Protein AF-A0A511AGU6-F1 (afdb_monomer_lite)

pLDDT: mean 83.46, std 11.73, range [43.16, 97.44]

Foldseek 3Di:
DLVVVLVVVLVVLVVCLVVVQVVVCVVPVVSALDDPPVDDPPAQDPPDPDDPLNVVLVVLVVVLVVCVVQQCDQVVVVDPDPDPDGDPPRNNDDDVVNVVSVLVSLVVSCVSNVCPPVRSVVVVVVVVVVCPVLVVLLVVLVVVLVVCVVVVVLVVVLVVLLVVLVVPFLLVVLLVLLQVLLVVCLVVVDPVSSCSNPVSNQVSSCVSSVHDPVLSVLSNVLSNVLSNCQRPVNPVNVVVCVSVVHDSVSVCVSCVVSSVVSSVVSSVSSSVVSVD

Sequence (276 aa):
MLRVILWVVLTAITILYVIRYAERVKADPSRSILERETDGVEGPTTPEPLTTRQKWTLVVTALVFLVMIFSVIPWSSVLPVEQDYPFAWELGWWFPELTALFIIGTILVGLVGGLGEKGISQAIAKGAGDFIGPAIVVMLARGVTVILNNTDTIDTLLNAMENAVVGASEGVFAGLVFVVNAGLAALVPSSSGHAALAMPLLAPLGDLAGVGHDLVITSWATGAGWMRMIIPTNAVLMGGIALAGVGYNKYGRFVLPLMGILAGVTIVILVVAALF

Radius of gyration: 23.3 Å; chains: 1; bounding box: 53×57×54 Å

Secondary structure (DSSP, 8-state):
-HHHHHHHHHHHHHHHHHHHHHHHHHH-GGG-SS----S-------PPPPPHHHHHHHHHHHHHHHHHHHHHS-HHHHS----SS--TT-----HHHHHHHHHHHHHHHHHHTT-HHHHHHHHHHHHHHHHHHHHHHHHHHHHHHHHHHHTTHHHHHHHHHHHHHTT--HHHHHHHHHHHHHHHHHH---HHHHHHHHHHHHHHHHHHTT--HHHHHHHHHHHHHHHHTT-TT-HHHHHHHHHTT--HHHHHHHHHHHHHHHHHHHHHHHHHHTT-

Structure (mmCIF, N/CA/C/O backbone):
data_AF-A0A511AGU6-F1
#
_entry.id   AF-A0A511AGU6-F1
#
loop_
_atom_site.group_PDB
_atom_site.id
_atom_site.type_symbol
_atom_site.label_atom_id
_atom_site.label_alt_id
_atom_site.label_comp_id
_atom_site.label_asym_id
_atom_site.label_entity_id
_atom_site.label_seq_id
_atom_site.pdbx_PDB_ins_code
_atom_site.Cartn_x
_atom_site.Cartn_y
_atom_site.Cartn_z
_atom_site.occupancy
_atom_site.B_iso_or_equiv
_atom_site.auth_seq_id
_atom_site.auth_comp_id
_atom_site.auth_asym_id
_atom_site.auth_atom_id
_atom_site.pdbx_PDB_model_num
ATOM 1 N N . MET A 1 1 ? -5.098 -2.461 -17.302 1.00 79.12 1 MET A N 1
ATOM 2 C CA . MET A 1 1 ? -6.010 -3.633 -17.221 1.00 79.12 1 MET A CA 1
ATOM 3 C C . MET A 1 1 ? -5.456 -4.754 -16.336 1.00 79.12 1 MET A C 1
ATOM 5 O O . MET A 1 1 ? -6.206 -5.261 -15.511 1.00 79.12 1 MET A O 1
ATOM 9 N N . LEU A 1 2 ? -4.156 -5.074 -16.410 1.00 88.38 2 LEU A N 1
ATOM 10 C CA . LEU A 1 2 ? -3.480 -6.077 -15.566 1.00 88.38 2 LEU A CA 1
ATOM 11 C C . LEU A 1 2 ? -3.827 -6.001 -14.065 1.00 88.38 2 LEU A C 1
ATOM 13 O O . LEU A 1 2 ? -4.190 -7.002 -13.456 1.00 88.38 2 LEU A O 1
ATOM 17 N N . ARG A 1 3 ? -3.783 -4.801 -13.471 1.00 91.25 3 ARG A N 1
ATOM 18 C CA . ARG A 1 3 ? -4.086 -4.595 -12.041 1.00 91.25 3 ARG A CA 1
ATOM 19 C C . ARG A 1 3 ? -5.522 -4.967 -11.659 1.00 91.25 3 ARG A C 1
ATOM 21 O O . ARG A 1 3 ? -5.743 -5.461 -10.561 1.00 91.25 3 ARG A O 1
ATOM 28 N N . VAL A 1 4 ? -6.483 -4.771 -12.566 1.00 91.88 4 VAL A N 1
ATOM 29 C CA . VAL A 1 4 ? -7.885 -5.170 -12.353 1.00 91.88 4 VAL A CA 1
ATOM 30 C C . VAL A 1 4 ? -8.005 -6.689 -12.385 1.00 91.88 4 VAL A C 1
ATOM 32 O O . VAL A 1 4 ? -8.658 -7.262 -11.520 1.00 91.88 4 VAL A O 1
ATOM 35 N N . ILE A 1 5 ? -7.324 -7.347 -13.329 1.00 92.31 5 ILE A N 1
ATOM 36 C CA . ILE A 1 5 ? -7.284 -8.813 -13.419 1.00 92.31 5 ILE A CA 1
ATOM 37 C C . ILE A 1 5 ? -6.680 -9.399 -12.140 1.00 92.31 5 ILE A C 1
ATOM 39 O O . ILE A 1 5 ? -7.300 -10.252 -11.512 1.00 92.31 5 ILE A O 1
ATOM 43 N N . LEU A 1 6 ? -5.518 -8.893 -11.710 1.00 93.56 6 LEU A N 1
ATOM 44 C CA . LEU A 1 6 ? -4.888 -9.280 -10.446 1.00 93.56 6 LEU A CA 1
ATOM 45 C C . LEU A 1 6 ? -5.844 -9.095 -9.267 1.00 93.56 6 LEU A C 1
ATOM 47 O O . LEU A 1 6 ? -6.039 -10.021 -8.486 1.00 93.56 6 LEU A O 1
ATOM 51 N N . TRP A 1 7 ? -6.482 -7.930 -9.155 1.00 94.12 7 TRP A N 1
ATOM 52 C CA . TRP A 1 7 ? -7.416 -7.660 -8.068 1.00 94.12 7 TRP A CA 1
ATOM 53 C C . TRP A 1 7 ? -8.585 -8.654 -8.049 1.00 94.12 7 TRP A C 1
ATOM 55 O O . TRP A 1 7 ? -8.848 -9.249 -7.004 1.00 94.12 7 TRP A O 1
ATOM 65 N N . VAL A 1 8 ? -9.237 -8.899 -9.191 1.00 96.62 8 VAL A N 1
ATOM 66 C CA . VAL A 1 8 ? -10.363 -9.843 -9.293 1.00 96.62 8 VAL A CA 1
ATOM 67 C C . VAL A 1 8 ? -9.921 -11.266 -8.957 1.00 96.62 8 VAL A C 1
ATOM 69 O O . VAL A 1 8 ? -10.558 -11.926 -8.138 1.00 96.62 8 VAL A O 1
ATOM 72 N N . VAL A 1 9 ? -8.818 -11.736 -9.544 1.00 96.38 9 VAL A N 1
ATOM 73 C CA . VAL A 1 9 ? -8.338 -13.115 -9.378 1.00 96.38 9 VAL A CA 1
ATOM 74 C C . VAL A 1 9 ? -7.885 -13.377 -7.943 1.00 96.38 9 VAL A C 1
ATOM 76 O O . VAL A 1 9 ? -8.327 -14.347 -7.328 1.00 96.38 9 VAL A O 1
ATOM 79 N N . LEU A 1 10 ? -7.045 -12.508 -7.375 1.00 95.88 10 LEU A N 1
ATOM 80 C CA . LEU A 1 10 ? -6.529 -12.684 -6.014 1.00 95.88 10 LEU A CA 1
ATOM 81 C C . LEU A 1 10 ? -7.651 -12.570 -4.971 1.00 95.88 10 LEU A C 1
ATOM 83 O O . LEU A 1 10 ? -7.680 -13.338 -4.004 1.00 95.88 10 LEU A O 1
ATOM 87 N N . THR A 1 11 ? -8.616 -11.672 -5.193 1.00 96.00 11 THR A N 1
ATOM 88 C CA . THR A 1 11 ? -9.802 -11.552 -4.333 1.00 96.00 11 THR A CA 1
ATOM 89 C C . THR A 1 11 ? -10.670 -12.804 -4.421 1.00 96.00 11 THR A C 1
ATOM 91 O O . THR A 1 11 ? -11.035 -13.360 -3.387 1.00 96.00 11 THR A O 1
ATOM 94 N N . ALA A 1 12 ? -10.949 -13.308 -5.627 1.00 97.31 12 ALA A N 1
ATOM 95 C CA . ALA A 1 12 ? -11.733 -14.527 -5.815 1.00 97.31 12 ALA A CA 1
ATOM 96 C C . ALA A 1 12 ? -11.077 -15.742 -5.143 1.00 97.31 12 ALA A C 1
ATOM 98 O O . ALA A 1 12 ? -11.751 -16.480 -4.427 1.00 97.31 12 ALA A O 1
ATOM 99 N N . ILE A 1 13 ? -9.760 -15.922 -5.298 1.00 97.44 13 ILE A N 1
ATOM 100 C CA . ILE A 1 13 ? -9.006 -16.995 -4.627 1.00 97.44 13 ILE A CA 1
ATOM 101 C C . ILE A 1 13 ? -9.139 -16.880 -3.109 1.00 97.44 13 ILE A C 1
ATOM 103 O O . ILE A 1 13 ? -9.401 -17.877 -2.439 1.00 97.44 13 ILE A O 1
ATOM 107 N N . THR A 1 14 ? -8.994 -15.670 -2.569 1.00 96.06 14 THR A N 1
ATOM 108 C CA . THR A 1 14 ? -9.114 -15.424 -1.128 1.00 96.06 14 THR A CA 1
ATOM 109 C C . THR A 1 14 ? -10.520 -15.756 -0.625 1.00 96.06 14 THR A C 1
ATOM 111 O O . THR A 1 14 ? -10.660 -16.468 0.369 1.00 96.06 14 THR A O 1
ATOM 114 N N . ILE A 1 15 ? -11.566 -15.324 -1.338 1.00 96.50 15 ILE A N 1
ATOM 115 C CA . ILE A 1 15 ? -12.965 -15.642 -1.014 1.00 96.50 15 ILE A CA 1
ATOM 116 C C . ILE A 1 15 ? -13.188 -17.156 -1.023 1.00 96.50 15 ILE A C 1
ATOM 118 O O . ILE A 1 15 ? -13.699 -17.711 -0.052 1.00 96.50 15 ILE A O 1
ATOM 122 N N . LEU A 1 16 ? -12.770 -17.840 -2.089 1.00 97.00 16 LEU A N 1
ATOM 123 C CA . LEU A 1 16 ? -12.929 -19.288 -2.223 1.00 97.00 16 LEU A CA 1
ATOM 124 C C . LEU A 1 16 ? -12.171 -20.046 -1.131 1.00 97.00 16 LEU A C 1
ATOM 126 O O . LEU A 1 16 ? -12.696 -21.017 -0.590 1.00 97.00 16 LEU A O 1
ATOM 130 N N . TYR A 1 17 ? -10.965 -19.602 -0.775 1.00 96.44 17 TYR A N 1
ATOM 131 C CA . TYR A 1 17 ? -10.179 -20.186 0.309 1.00 96.44 17 TYR A CA 1
ATOM 132 C C . TYR A 1 17 ? -10.908 -20.082 1.654 1.00 96.44 17 TYR A C 1
ATOM 134 O O . TYR A 1 17 ? -11.035 -21.081 2.368 1.00 96.44 17 TYR A O 1
ATOM 142 N N . VAL A 1 18 ? -11.445 -18.899 1.969 1.00 94.56 18 VAL A N 1
ATOM 143 C CA . VAL A 1 18 ? -12.191 -18.643 3.209 1.00 94.56 18 VAL A CA 1
ATOM 144 C C . VAL A 1 18 ? -13.497 -19.439 3.247 1.00 94.56 18 VAL A C 1
ATOM 146 O O . VAL A 1 18 ? -13.750 -20.123 4.237 1.00 94.56 18 VAL A O 1
ATOM 149 N N . ILE A 1 19 ? -14.296 -19.417 2.173 1.00 95.19 19 ILE A N 1
ATOM 150 C CA . ILE A 1 19 ? -15.555 -20.178 2.083 1.00 95.19 19 ILE A CA 1
ATOM 151 C C . ILE A 1 19 ? -15.279 -21.672 2.235 1.00 95.19 19 ILE A C 1
ATOM 153 O O . ILE A 1 19 ? -15.908 -22.338 3.052 1.00 95.19 19 ILE A O 1
ATOM 157 N N . ARG A 1 20 ? -14.284 -22.200 1.518 1.00 94.19 20 ARG A N 1
ATOM 158 C CA . ARG A 1 20 ? -13.923 -23.619 1.582 1.00 94.19 20 ARG A CA 1
ATOM 159 C C . ARG A 1 20 ? -13.461 -24.034 2.975 1.00 94.19 20 ARG A C 1
ATOM 161 O O . ARG A 1 20 ? -13.746 -25.152 3.401 1.00 94.19 20 ARG A O 1
ATOM 168 N N . TYR A 1 21 ? -12.736 -23.171 3.682 1.00 92.19 21 TYR A N 1
ATOM 169 C CA . TYR A 1 21 ? -12.382 -23.416 5.077 1.00 92.19 21 TYR A CA 1
ATOM 170 C C . TYR A 1 21 ? -13.626 -23.410 5.975 1.00 92.19 21 TYR A C 1
ATOM 172 O O . TYR A 1 21 ? -13.830 -24.359 6.729 1.00 92.19 21 TYR A O 1
ATOM 180 N N . ALA A 1 22 ? -14.497 -22.408 5.841 1.00 89.62 22 ALA A N 1
ATOM 181 C CA . ALA A 1 22 ? -15.729 -22.298 6.618 1.00 89.62 22 ALA A CA 1
ATOM 182 C C . ALA A 1 22 ? -16.669 -23.499 6.408 1.00 89.62 22 ALA A C 1
ATOM 184 O O . ALA A 1 22 ? -17.176 -24.058 7.376 1.00 89.62 22 ALA A O 1
ATOM 185 N N . GLU A 1 23 ? -16.857 -23.953 5.168 1.00 92.25 23 GLU A N 1
ATOM 186 C CA . GLU A 1 23 ? -17.651 -25.143 4.841 1.00 92.25 23 GLU A CA 1
ATOM 187 C C . GLU A 1 23 ? -17.055 -26.416 5.444 1.00 92.25 23 GLU A C 1
ATOM 189 O O . GLU A 1 23 ? -17.786 -27.240 5.993 1.00 92.25 23 GLU A O 1
ATOM 194 N N . ARG A 1 24 ? -15.725 -26.569 5.393 1.00 89.44 24 ARG A N 1
ATOM 195 C CA . ARG A 1 24 ? -15.031 -27.711 6.004 1.00 89.44 24 ARG A CA 1
ATOM 196 C C . ARG A 1 24 ? -15.206 -27.742 7.516 1.00 89.44 24 ARG A C 1
ATOM 198 O O . ARG A 1 24 ? -15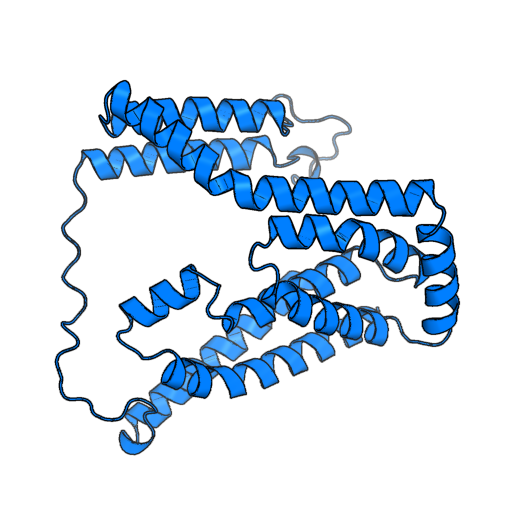.453 -28.815 8.049 1.00 89.44 24 ARG A O 1
ATOM 205 N N . VAL A 1 25 ? -15.102 -26.595 8.183 1.00 89.06 25 VAL A N 1
ATOM 206 C CA . VAL A 1 25 ? -15.303 -26.486 9.637 1.00 89.06 25 VAL A CA 1
ATOM 207 C C . VAL A 1 25 ? -16.775 -26.679 10.010 1.00 89.06 25 VAL A C 1
ATOM 209 O O . VAL A 1 25 ? -17.074 -27.311 11.018 1.00 89.06 25 VAL A O 1
ATOM 212 N N . LYS A 1 26 ? -17.710 -26.192 9.184 1.00 86.69 26 LYS A N 1
ATOM 213 C CA . LYS A 1 26 ? -19.152 -26.408 9.375 1.00 86.69 26 LYS A CA 1
ATOM 214 C C . LYS A 1 26 ? -19.530 -27.886 9.259 1.00 86.69 26 LYS A C 1
ATOM 216 O O . LYS A 1 26 ? -20.375 -28.351 10.016 1.00 86.69 26 LYS A O 1
ATOM 221 N N . ALA A 1 27 ? -18.932 -28.602 8.308 1.00 90.44 27 ALA A N 1
ATOM 222 C CA . ALA A 1 27 ? -19.158 -30.032 8.115 1.00 90.44 27 ALA A CA 1
ATOM 223 C C . ALA A 1 27 ? -18.452 -30.888 9.180 1.00 90.44 27 ALA A C 1
ATOM 225 O O . ALA A 1 27 ? -18.996 -31.900 9.611 1.00 90.44 27 ALA A O 1
ATOM 226 N N . ASP A 1 28 ? -17.254 -30.483 9.602 1.00 88.25 28 ASP A N 1
ATOM 227 C CA . ASP A 1 28 ? -16.430 -31.193 10.576 1.00 88.25 28 ASP A CA 1
ATOM 228 C C . ASP A 1 28 ? -15.704 -30.187 11.493 1.00 88.25 28 ASP A C 1
ATOM 230 O O . ASP A 1 28 ? -14.635 -29.670 11.137 1.00 88.25 28 ASP A O 1
ATOM 234 N N . PRO A 1 29 ? -16.256 -29.913 12.692 1.00 82.69 29 PRO A N 1
ATOM 235 C CA . PRO A 1 29 ? -15.688 -28.948 13.632 1.00 82.69 29 PRO A CA 1
ATOM 236 C C . PRO A 1 29 ? -14.255 -29.263 14.081 1.00 82.69 29 PRO A C 1
ATOM 238 O O . PRO A 1 29 ? -13.545 -28.352 14.505 1.00 82.69 29 PRO A O 1
ATOM 241 N N . SER A 1 30 ? -13.801 -30.519 13.969 1.00 82.19 30 SER A N 1
ATOM 242 C CA . SER A 1 30 ? -12.428 -30.911 14.324 1.00 82.19 30 SER A CA 1
ATOM 243 C C . SER A 1 30 ? -11.369 -30.328 13.380 1.00 82.19 30 SER A C 1
ATOM 245 O O . SER A 1 30 ? -10.193 -30.262 13.728 1.00 82.19 30 SER A O 1
ATOM 247 N N . ARG A 1 31 ? -11.780 -29.852 12.196 1.00 81.56 31 ARG A N 1
ATOM 248 C CA . ARG A 1 31 ? -10.901 -29.215 11.201 1.00 81.56 31 ARG A CA 1
ATOM 249 C C . ARG A 1 31 ? -10.623 -27.742 11.479 1.00 81.56 31 ARG A C 1
ATOM 251 O O . ARG A 1 31 ? -9.908 -27.103 10.706 1.00 81.56 31 ARG A O 1
ATOM 258 N N . SER A 1 32 ? -11.208 -27.194 12.540 1.00 82.56 32 SER A N 1
ATOM 259 C CA . SER A 1 32 ? -10.933 -25.834 12.978 1.00 82.56 32 SER A CA 1
ATOM 260 C C . SER A 1 32 ? -9.495 -25.715 13.484 1.00 82.56 32 SER A C 1
ATOM 262 O O . SER A 1 32 ? -9.054 -26.475 14.338 1.00 82.56 32 SER A O 1
ATOM 264 N N . ILE A 1 33 ? -8.773 -24.710 12.989 1.00 81.31 33 ILE A N 1
ATOM 265 C CA . ILE A 1 33 ? -7.460 -24.297 13.515 1.00 81.31 33 ILE A CA 1
ATOM 266 C C . ILE A 1 33 ? -7.604 -23.683 14.916 1.00 81.31 33 ILE A C 1
ATOM 268 O O . ILE A 1 33 ? -6.654 -23.665 15.701 1.00 81.31 33 ILE A O 1
ATOM 272 N N . LEU A 1 34 ? -8.793 -23.173 15.237 1.00 77.19 34 LEU A N 1
ATOM 273 C CA . LEU A 1 34 ? -9.138 -22.807 16.599 1.00 77.19 34 LEU A CA 1
ATOM 274 C C . LEU A 1 34 ? -9.473 -24.103 17.338 1.00 77.19 34 LEU A C 1
ATOM 276 O O . LEU A 1 34 ? -10.531 -24.689 17.101 1.00 77.19 34 LEU A O 1
ATOM 280 N N . GLU A 1 35 ? -8.570 -24.542 18.218 1.00 64.25 35 GLU A N 1
ATOM 281 C CA . GLU A 1 35 ? -8.946 -25.438 19.312 1.00 64.25 35 GLU A CA 1
ATOM 282 C C . GLU A 1 35 ? -10.133 -24.814 20.044 1.00 64.25 35 GLU A C 1
ATOM 284 O O . GLU A 1 35 ? -10.245 -23.587 20.114 1.00 64.25 35 GLU A O 1
ATOM 289 N N . ARG A 1 36 ? -11.045 -25.655 20.533 1.00 56.44 36 ARG A N 1
ATOM 290 C CA . ARG A 1 36 ? -12.256 -25.235 21.237 1.00 56.44 36 ARG A CA 1
ATOM 291 C C . ARG A 1 36 ? -11.873 -24.634 22.596 1.00 56.44 36 ARG A C 1
ATOM 293 O O . ARG A 1 36 ? -12.122 -25.240 23.627 1.00 56.44 36 ARG A O 1
ATOM 300 N N . GLU A 1 37 ? -11.241 -23.466 22.597 1.00 50.22 37 GLU A N 1
ATOM 301 C CA . GLU A 1 37 ? -11.140 -22.608 23.768 1.00 50.22 37 GLU A CA 1
ATOM 302 C C . GLU A 1 37 ? -12.559 -22.117 24.045 1.00 50.22 37 GLU A C 1
ATOM 304 O O . GLU A 1 37 ? -13.114 -21.270 23.350 1.00 50.22 37 GLU A O 1
ATOM 309 N N . THR A 1 38 ? -13.179 -22.742 25.040 1.00 44.25 38 THR A N 1
ATOM 310 C CA . THR A 1 38 ? -14.446 -22.334 25.651 1.00 44.25 38 THR A CA 1
ATOM 311 C C . THR A 1 38 ? -14.316 -21.057 26.483 1.00 44.25 38 THR A C 1
ATOM 313 O O . THR A 1 38 ? -15.291 -20.639 27.102 1.00 44.25 38 THR A O 1
ATOM 316 N N . ASP A 1 39 ? -13.152 -20.413 26.477 1.00 43.16 39 ASP A N 1
ATOM 317 C CA . ASP A 1 39 ? -12.880 -19.248 27.301 1.00 43.16 39 ASP A CA 1
ATOM 318 C C . ASP A 1 39 ? -13.126 -17.966 26.505 1.00 43.16 39 ASP A C 1
ATOM 320 O O . ASP A 1 39 ? -12.262 -17.440 25.811 1.00 43.16 39 ASP A O 1
ATOM 324 N N . GLY A 1 40 ? -14.361 -17.478 26.618 1.00 47.94 40 GLY A N 1
ATOM 325 C CA . GLY A 1 40 ? -14.607 -16.052 26.823 1.00 47.94 40 GLY A CA 1
ATOM 326 C C . GLY A 1 40 ? -14.073 -15.082 25.773 1.00 47.94 40 GLY A C 1
ATOM 327 O O . GLY A 1 40 ? -13.631 -13.998 26.145 1.00 47.94 40 GLY A O 1
ATOM 328 N N . VAL A 1 41 ? -14.170 -15.388 24.475 1.00 50.22 41 VAL A N 1
ATOM 329 C CA . VAL A 1 41 ? -14.268 -14.291 23.504 1.00 50.22 41 VAL A CA 1
ATOM 330 C C . VAL A 1 41 ? -15.647 -13.682 23.726 1.00 50.22 41 VAL A C 1
ATOM 332 O O . VAL A 1 41 ? -16.641 -14.166 23.182 1.00 50.22 41 VAL A O 1
ATOM 335 N N . GLU A 1 42 ? -15.721 -12.683 24.611 1.00 50.31 42 GLU A N 1
ATOM 336 C CA . GLU A 1 42 ? -16.853 -11.765 24.657 1.00 50.31 42 GLU A CA 1
ATOM 337 C C . GLU A 1 42 ? -17.145 -11.388 23.204 1.00 50.31 42 GLU A C 1
ATOM 339 O O . GLU A 1 42 ? -16.284 -10.848 22.505 1.00 50.31 42 GLU A O 1
ATOM 344 N N . GLY A 1 43 ? -18.321 -11.789 22.707 1.00 51.72 43 GLY A N 1
ATOM 345 C CA . GLY A 1 43 ? -18.749 -11.418 21.363 1.00 51.72 43 GLY A CA 1
ATOM 346 C C . GLY A 1 43 ? -18.593 -9.906 21.199 1.00 51.72 43 GLY A C 1
ATOM 347 O O . GLY A 1 43 ? -18.685 -9.203 22.207 1.00 51.72 43 GLY A O 1
ATOM 348 N N . PRO A 1 44 ? -18.334 -9.406 19.974 1.00 54.44 44 PRO A N 1
ATOM 349 C CA . PRO A 1 44 ? -18.045 -7.996 19.746 1.00 54.44 44 PRO A CA 1
ATOM 350 C C . PRO A 1 44 ? -19.062 -7.168 20.520 1.00 54.44 44 PRO A C 1
ATOM 352 O O . PRO A 1 44 ? -20.264 -7.260 20.252 1.00 54.44 44 PRO A O 1
ATOM 355 N N . THR A 1 45 ? -18.578 -6.456 21.542 1.00 57.84 45 THR A N 1
ATOM 356 C CA . THR A 1 45 ? -19.407 -5.577 22.357 1.00 57.84 45 THR A CA 1
ATOM 357 C C . THR A 1 45 ? -20.195 -4.728 21.379 1.00 57.84 45 THR A C 1
ATOM 359 O O . THR A 1 45 ? -19.614 -4.161 20.450 1.00 57.84 45 THR A O 1
ATOM 362 N N . THR A 1 46 ? -21.527 -4.744 21.489 1.00 60.12 46 THR A N 1
ATOM 363 C CA . THR A 1 46 ? -22.384 -3.993 20.569 1.00 60.12 46 THR A CA 1
ATOM 364 C C . THR A 1 46 ? -21.848 -2.567 20.523 1.00 60.12 46 THR A C 1
ATOM 366 O O . THR A 1 46 ? -21.850 -1.927 21.579 1.00 60.12 46 THR A O 1
ATOM 369 N N . PRO A 1 47 ? -21.329 -2.093 19.370 1.00 64.81 47 PRO A N 1
ATOM 370 C CA . PRO A 1 47 ? -20.677 -0.799 19.316 1.00 64.81 47 PRO A CA 1
ATOM 371 C C . PRO A 1 47 ? -21.656 0.244 19.830 1.00 64.81 47 PRO A C 1
ATOM 373 O O . PRO A 1 47 ? -22.798 0.292 19.361 1.00 64.81 47 PRO A O 1
ATOM 376 N N . GLU A 1 48 ? -21.239 1.039 20.814 1.00 77.25 48 GLU A N 1
ATOM 377 C CA . GLU A 1 48 ? -22.076 2.133 21.289 1.00 77.25 48 GLU A CA 1
ATOM 378 C C . GLU A 1 48 ? -22.493 2.995 20.087 1.00 77.25 48 GLU A C 1
ATOM 380 O O . GLU A 1 48 ? -21.671 3.278 19.203 1.00 77.25 48 GLU A O 1
ATOM 385 N N . PRO A 1 49 ? -23.775 3.386 19.994 1.00 82.44 49 PRO A N 1
ATOM 386 C CA . PRO A 1 49 ? -24.248 4.154 18.859 1.00 82.44 49 PRO A CA 1
ATOM 387 C C . PRO A 1 49 ? -23.473 5.470 18.765 1.00 82.44 49 PRO A C 1
ATOM 389 O O . PRO A 1 49 ? -23.323 6.196 19.746 1.00 82.44 49 PRO A O 1
ATOM 392 N N . LEU A 1 50 ? -23.010 5.792 17.553 1.00 86.06 50 LEU A N 1
ATOM 393 C CA . LEU A 1 50 ? -22.254 7.016 17.302 1.00 86.06 50 LEU A CA 1
ATOM 394 C C . LEU A 1 50 ? -23.036 8.242 17.778 1.00 86.06 50 LEU A C 1
ATOM 396 O O . LEU A 1 50 ? -24.183 8.471 17.373 1.00 86.06 50 LEU A O 1
ATOM 400 N N . THR A 1 51 ? -22.377 9.073 18.576 1.00 92.75 51 THR A N 1
ATOM 401 C CA . THR A 1 51 ? -22.916 10.367 18.992 1.00 92.75 51 THR A CA 1
ATOM 402 C C . THR A 1 51 ? -23.125 11.272 17.777 1.00 92.75 51 THR A C 1
ATOM 404 O O . THR A 1 51 ? -22.422 11.176 16.768 1.00 92.75 51 THR A O 1
ATOM 407 N N . THR A 1 52 ? -24.063 12.217 17.871 1.00 91.31 52 THR A N 1
ATOM 408 C CA . THR A 1 52 ? -24.297 13.216 16.813 1.00 91.31 52 THR A CA 1
ATOM 409 C C . THR A 1 52 ? -23.018 13.978 16.455 1.00 91.31 52 THR A C 1
ATOM 411 O O . THR A 1 52 ? -22.773 14.251 15.283 1.00 91.31 52 THR A O 1
ATOM 414 N N . ARG A 1 53 ? -22.159 14.251 17.447 1.00 92.00 53 ARG A N 1
ATOM 415 C CA . ARG A 1 53 ? -20.857 14.897 17.239 1.00 92.00 53 ARG A CA 1
ATOM 416 C C . ARG A 1 53 ? -19.917 14.032 16.400 1.00 92.00 53 ARG A C 1
ATOM 418 O O . ARG A 1 53 ? -19.379 14.521 15.417 1.00 92.00 53 ARG A O 1
ATOM 425 N N . GLN A 1 54 ? -19.775 12.748 16.737 1.00 91.19 54 GLN A N 1
ATOM 426 C CA . GLN A 1 54 ? -18.953 11.808 15.965 1.00 91.19 54 GLN A CA 1
ATOM 427 C C . GLN A 1 54 ? -19.459 11.662 14.527 1.00 91.19 54 GLN A C 1
ATOM 429 O O . GLN A 1 54 ? -18.650 11.643 13.605 1.00 91.19 54 GLN A O 1
ATOM 434 N N . LYS A 1 55 ? -20.782 11.630 14.309 1.00 93.88 55 LYS A N 1
ATOM 435 C CA . LYS A 1 55 ? -21.358 11.605 12.953 1.00 93.88 55 LYS A CA 1
ATOM 436 C C . LYS A 1 55 ? -20.950 12.836 12.145 1.00 93.88 55 LYS A C 1
ATOM 438 O O . LYS A 1 55 ? -20.482 12.686 11.022 1.00 93.88 55 LYS A O 1
ATOM 443 N N . TRP A 1 56 ? -21.062 14.036 12.715 1.00 95.62 56 TRP A N 1
ATOM 444 C CA . TRP A 1 56 ? -20.631 15.263 12.038 1.00 95.62 56 TRP A CA 1
ATOM 445 C C . TRP A 1 56 ? -19.125 15.313 11.801 1.00 95.62 56 TRP A C 1
ATOM 447 O O . TRP A 1 56 ? -18.697 15.701 10.718 1.00 95.62 56 TRP A O 1
ATOM 457 N N . THR A 1 57 ? -18.318 14.864 12.762 1.00 94.56 57 THR A N 1
ATOM 458 C CA . THR A 1 57 ? -16.873 14.715 12.576 1.00 94.56 57 THR A CA 1
ATOM 459 C C . THR A 1 57 ? -16.558 13.796 11.395 1.00 94.56 57 THR A C 1
ATOM 461 O O . THR A 1 57 ? -15.747 14.160 10.551 1.00 94.56 57 THR A O 1
ATOM 464 N N . LEU A 1 58 ? -17.235 12.649 11.279 1.00 93.94 58 LEU A N 1
ATOM 465 C CA . LEU A 1 58 ? -17.067 11.735 10.147 1.00 93.94 58 LEU A CA 1
ATOM 466 C C . LEU A 1 58 ? -17.490 12.369 8.817 1.00 93.94 58 LEU A C 1
ATOM 468 O O . LEU A 1 58 ? -16.787 12.192 7.828 1.00 93.94 58 LEU A O 1
ATOM 472 N N . VAL A 1 59 ? -18.591 13.125 8.789 1.00 96.19 59 VAL A N 1
ATOM 473 C CA . VAL A 1 59 ? -19.051 13.837 7.584 1.00 96.19 59 VAL A CA 1
ATOM 474 C C . VAL A 1 59 ? -18.019 14.867 7.127 1.00 96.19 59 VAL A C 1
ATOM 476 O O . VAL A 1 59 ? -17.679 14.899 5.947 1.00 96.19 59 VAL A O 1
ATOM 479 N N . VAL A 1 60 ? -17.483 15.677 8.044 1.00 95.88 60 VAL A N 1
ATOM 480 C CA . VAL A 1 60 ? -16.456 16.678 7.712 1.00 95.88 60 VAL A CA 1
ATOM 481 C C . VAL A 1 60 ? -15.179 16.001 7.227 1.00 95.88 60 VAL A C 1
ATOM 483 O O . VAL A 1 60 ? -14.638 16.399 6.199 1.00 95.88 60 VAL A O 1
ATOM 486 N N . THR A 1 61 ? -14.725 14.945 7.905 1.00 94.75 61 THR A N 1
ATOM 487 C CA . THR A 1 61 ?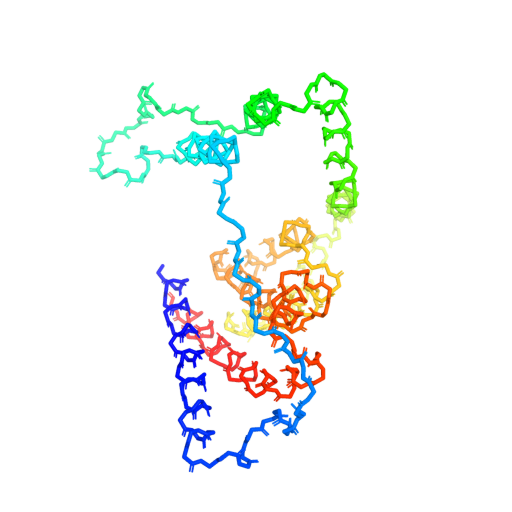 -13.566 14.162 7.459 1.00 94.75 61 THR A CA 1
ATOM 488 C C . THR A 1 61 ? -13.798 13.590 6.060 1.00 94.75 61 THR A C 1
ATOM 490 O O . THR A 1 61 ? -12.952 13.757 5.187 1.00 94.75 61 THR A O 1
ATOM 493 N N . ALA A 1 62 ? -14.955 12.972 5.808 1.00 95.31 62 ALA A N 1
ATOM 494 C CA . ALA A 1 62 ? -15.300 12.438 4.494 1.00 95.31 62 ALA A CA 1
ATOM 495 C C . ALA A 1 62 ? -15.302 13.533 3.417 1.00 95.31 62 ALA A C 1
ATOM 497 O O . ALA A 1 62 ? -14.757 13.318 2.339 1.00 95.31 62 ALA A O 1
ATOM 498 N N . LEU A 1 63 ? -15.838 14.720 3.716 1.00 96.81 63 LEU A N 1
ATOM 499 C CA . LEU A 1 63 ? -15.830 15.856 2.796 1.00 96.81 63 LEU A CA 1
ATOM 500 C C . LEU A 1 63 ? -14.404 16.311 2.455 1.00 96.81 63 LEU A C 1
ATOM 502 O O . LEU A 1 63 ? -14.112 16.528 1.284 1.00 96.81 63 LEU A O 1
ATOM 506 N N . VAL A 1 64 ? -13.506 16.402 3.443 1.00 96.12 64 VAL A N 1
ATOM 507 C CA . VAL A 1 64 ? -12.087 16.742 3.214 1.00 96.12 64 VAL A CA 1
ATOM 508 C C . VAL A 1 64 ? -11.441 15.743 2.248 1.00 96.12 64 VAL A C 1
ATOM 510 O O . VAL A 1 64 ? -10.776 16.150 1.297 1.00 96.12 64 VAL A O 1
ATOM 513 N N . PHE A 1 65 ? -11.684 14.443 2.437 1.00 92.50 65 PHE A N 1
ATOM 514 C CA . PHE A 1 65 ? -11.175 13.408 1.532 1.00 92.50 65 PHE A CA 1
ATOM 515 C C . PHE A 1 65 ? -11.817 13.455 0.140 1.00 92.50 65 PHE A C 1
ATOM 517 O O . PHE A 1 65 ? -11.120 13.246 -0.849 1.00 92.50 65 PHE A O 1
ATOM 524 N N . LEU A 1 66 ? -13.114 13.753 0.030 1.00 94.69 66 LEU A N 1
ATOM 525 C CA . LEU A 1 66 ? -13.786 13.909 -1.264 1.00 94.69 66 LEU A CA 1
ATOM 526 C C . LEU A 1 66 ? -13.233 15.101 -2.046 1.00 94.69 66 LEU A C 1
ATOM 528 O O . LEU A 1 66 ? -12.977 14.966 -3.240 1.00 94.69 66 LEU A O 1
ATOM 532 N N . VAL A 1 67 ? -12.993 16.231 -1.373 1.00 94.94 67 VAL A N 1
ATOM 533 C CA . VAL A 1 67 ? -12.333 17.396 -1.976 1.00 94.94 67 VAL A CA 1
ATOM 534 C C . VAL A 1 67 ? -10.929 17.018 -2.432 1.00 94.94 67 VAL A C 1
ATOM 536 O O . VAL A 1 67 ? -10.600 17.257 -3.583 1.00 94.94 67 VAL A O 1
ATOM 539 N N . MET A 1 68 ? -10.132 16.351 -1.590 1.00 93.38 68 MET A N 1
ATOM 540 C CA . MET A 1 68 ? -8.798 15.875 -1.978 1.00 93.38 68 MET A CA 1
ATOM 541 C C . MET A 1 68 ? -8.844 15.013 -3.248 1.00 93.38 68 MET A C 1
ATOM 543 O O . MET A 1 68 ? -8.087 15.261 -4.180 1.00 93.38 68 MET A O 1
ATOM 547 N N . ILE A 1 69 ? -9.722 14.005 -3.290 1.00 89.88 69 ILE A N 1
ATOM 548 C CA . ILE A 1 69 ? -9.846 13.098 -4.440 1.00 89.88 69 ILE A CA 1
ATOM 549 C C . ILE A 1 69 ? -10.245 13.885 -5.689 1.00 89.88 69 ILE A C 1
ATOM 551 O O . ILE A 1 69 ? -9.621 13.726 -6.734 1.00 89.88 69 ILE A O 1
ATOM 555 N N . PHE A 1 70 ? -11.249 14.756 -5.579 1.00 92.25 70 PHE A N 1
ATOM 556 C CA . PHE A 1 70 ? -11.708 15.569 -6.698 1.00 92.25 70 PHE A CA 1
ATOM 557 C C . PHE A 1 70 ? -10.617 16.507 -7.223 1.00 92.25 70 PHE A C 1
ATOM 559 O O . PHE A 1 70 ? -10.451 16.617 -8.434 1.00 92.25 70 PHE A O 1
ATOM 566 N N . SER A 1 71 ? -9.854 17.149 -6.337 1.00 90.31 71 SER A N 1
ATOM 567 C CA . SER A 1 71 ? -8.845 18.137 -6.724 1.00 90.31 71 SER A CA 1
ATOM 568 C C . SER A 1 71 ? -7.623 17.544 -7.432 1.00 90.31 71 SER A C 1
ATOM 570 O O . SER A 1 71 ? -6.948 18.272 -8.156 1.00 90.31 71 SER A O 1
ATOM 572 N N . VAL A 1 72 ? -7.320 16.259 -7.207 1.00 87.75 72 VAL A N 1
ATOM 573 C CA . VAL A 1 72 ? -6.126 15.578 -7.751 1.00 87.75 72 VAL A CA 1
ATOM 574 C C . VAL A 1 72 ? -6.402 14.888 -9.084 1.00 87.75 72 VAL A C 1
ATOM 576 O O . VAL A 1 72 ? -5.477 14.689 -9.869 1.00 87.75 72 VAL A O 1
ATOM 579 N N . ILE A 1 73 ? -7.647 14.483 -9.346 1.00 87.56 73 ILE A N 1
ATOM 580 C CA . ILE A 1 73 ? -7.983 13.765 -10.578 1.00 87.56 73 ILE A CA 1
ATOM 581 C C . ILE A 1 73 ? -7.809 14.708 -11.782 1.00 87.56 73 ILE A C 1
ATOM 583 O O . ILE A 1 73 ? -8.450 15.759 -11.818 1.00 87.56 73 ILE A O 1
ATOM 587 N N . PRO A 1 74 ? -6.997 14.329 -12.788 1.00 84.56 74 PRO A N 1
ATOM 588 C CA . PRO A 1 74 ? -6.865 15.094 -14.022 1.00 84.56 74 PRO A CA 1
ATOM 589 C C . PRO A 1 74 ? -8.080 14.836 -14.918 1.00 84.56 74 PRO A C 1
ATOM 591 O O . PRO A 1 74 ? -8.060 13.976 -15.803 1.00 84.56 74 PRO A O 1
ATOM 594 N N . TRP A 1 75 ? -9.189 15.514 -14.631 1.00 86.38 75 TRP A N 1
ATOM 595 C CA . TRP A 1 75 ? -10.497 15.220 -15.217 1.00 86.38 75 TRP A CA 1
ATOM 596 C C . TRP A 1 75 ? -10.537 15.344 -16.739 1.00 86.38 75 TRP A C 1
ATOM 598 O O . TRP A 1 75 ? -11.226 14.550 -17.381 1.00 86.38 75 TRP A O 1
ATOM 608 N N . SER A 1 76 ? -9.772 16.275 -17.308 1.00 82.94 76 SER A N 1
ATOM 609 C CA . SER A 1 76 ? -9.550 16.405 -18.756 1.00 82.94 76 SER A CA 1
ATOM 610 C C . SER A 1 76 ? -9.018 15.125 -19.408 1.00 82.94 76 SER A C 1
ATOM 612 O O . SER A 1 76 ? -9.421 14.795 -20.516 1.00 82.94 76 SER A O 1
ATOM 614 N N . SER A 1 77 ? -8.184 14.350 -18.707 1.00 80.81 77 SER A N 1
ATOM 615 C CA . SER A 1 77 ? -7.653 13.070 -19.207 1.00 80.81 77 SER A CA 1
ATOM 616 C C . SER A 1 77 ? -8.576 11.868 -18.972 1.00 80.81 77 SER A C 1
ATOM 618 O O . SER A 1 77 ? -8.413 10.823 -19.600 1.00 80.81 77 SER A O 1
ATOM 620 N N . VAL A 1 78 ? -9.527 11.988 -18.041 1.00 82.62 78 VAL A N 1
ATOM 621 C CA . VAL A 1 78 ? -10.423 10.891 -17.640 1.00 82.62 78 VAL A CA 1
ATOM 622 C C . VAL A 1 78 ? -11.731 10.922 -18.422 1.00 82.62 78 VAL A C 1
ATOM 624 O O . VAL A 1 78 ? -12.286 9.870 -18.746 1.00 82.62 78 VAL A O 1
ATOM 627 N N . LEU A 1 79 ? -12.257 12.114 -18.697 1.00 84.81 79 LEU A N 1
ATOM 628 C CA . LEU A 1 79 ? -13.494 12.269 -19.448 1.00 84.81 79 LEU A CA 1
ATOM 629 C C . LEU A 1 79 ? -13.203 12.148 -20.953 1.00 84.81 79 LEU A C 1
ATOM 631 O O . LEU A 1 79 ? -12.253 12.760 -21.431 1.00 84.81 79 LEU A O 1
ATOM 635 N N . PRO A 1 80 ? -14.012 11.392 -21.719 1.00 76.88 80 PRO A N 1
ATOM 636 C CA . PRO A 1 80 ? -13.813 11.188 -23.153 1.00 76.88 80 PRO A CA 1
ATOM 637 C C . PRO A 1 80 ? -14.288 12.417 -23.941 1.00 76.88 80 PRO A C 1
ATOM 639 O O . PRO A 1 80 ? -15.259 12.363 -24.694 1.00 76.88 80 PRO A O 1
ATOM 642 N N . VAL A 1 81 ? -13.643 13.555 -23.707 1.00 79.19 81 VAL A N 1
ATOM 643 C CA . VAL A 1 81 ? -13.914 14.830 -24.365 1.00 79.19 81 VAL A CA 1
ATOM 644 C C . VAL A 1 81 ? -12.609 15.270 -25.018 1.00 79.19 81 VAL A C 1
ATOM 646 O O . VAL A 1 81 ? -11.626 15.490 -24.321 1.00 79.19 81 VAL A O 1
ATOM 649 N N . GLU A 1 82 ? -12.587 15.384 -26.347 1.00 73.69 82 GLU A N 1
ATOM 650 C CA . GLU A 1 82 ? -11.437 15.940 -27.074 1.00 73.69 82 GLU A CA 1
ATOM 651 C C . GLU A 1 82 ? -11.307 17.435 -26.750 1.00 73.69 82 GLU A C 1
ATOM 653 O O . GLU A 1 82 ? -11.972 18.282 -27.350 1.00 73.69 82 GLU A O 1
ATOM 658 N N . GLN A 1 83 ? -10.485 17.756 -25.751 1.00 69.06 83 GLN A N 1
ATOM 659 C CA . GLN 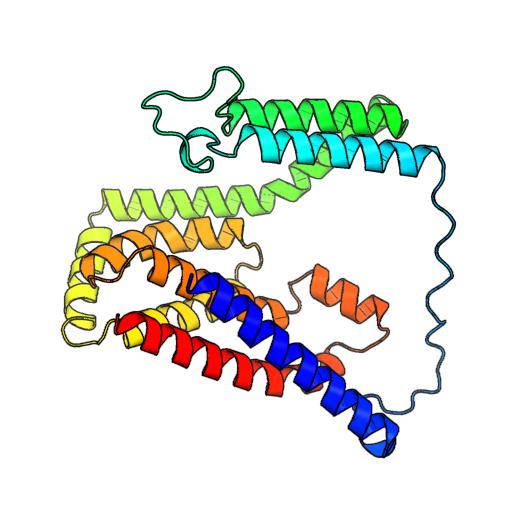A 1 83 ? -10.071 19.114 -25.404 1.00 69.06 83 GLN A CA 1
ATOM 660 C C . GLN A 1 83 ? -8.577 19.130 -25.067 1.00 69.06 83 GLN A C 1
ATOM 662 O O . GLN A 1 83 ? -8.104 18.320 -24.276 1.00 69.06 83 GLN A O 1
ATOM 667 N N . ASP A 1 84 ? -7.852 20.094 -25.642 1.00 72.62 84 ASP A N 1
ATOM 668 C CA . ASP A 1 84 ? -6.406 20.289 -25.437 1.00 72.62 84 ASP A CA 1
ATOM 669 C C . ASP A 1 84 ? -6.062 21.063 -24.148 1.00 72.62 84 ASP A C 1
ATOM 671 O O . ASP A 1 84 ? -4.892 21.316 -23.860 1.00 72.62 84 ASP A O 1
ATOM 675 N N . TYR A 1 85 ? -7.066 21.489 -23.376 1.00 77.06 85 TYR A N 1
ATOM 676 C CA . TYR A 1 85 ? -6.893 22.300 -22.171 1.00 77.06 85 TYR A CA 1
ATOM 677 C C . TYR A 1 85 ? -7.679 21.731 -20.978 1.00 77.06 85 TYR A C 1
ATOM 679 O O . TYR A 1 85 ? -8.744 21.141 -21.175 1.00 77.06 85 TYR A O 1
ATOM 687 N N . PRO A 1 86 ? -7.186 21.918 -19.734 1.00 80.19 86 PRO A N 1
ATOM 688 C CA . PRO A 1 86 ? -7.889 21.481 -18.529 1.00 80.19 86 PRO A CA 1
ATOM 689 C C . PRO A 1 86 ? -9.271 22.127 -18.407 1.00 80.19 86 PRO A C 1
ATOM 691 O O . PRO A 1 86 ? -9.477 23.270 -18.832 1.00 80.19 86 PRO A O 1
ATOM 694 N N . PHE A 1 87 ? -10.216 21.436 -17.766 1.00 83.19 87 PHE A N 1
ATOM 695 C CA . PHE A 1 87 ? -11.517 22.041 -17.483 1.00 83.19 87 PHE A CA 1
ATOM 696 C C . PHE A 1 87 ? -11.364 23.240 -16.537 1.00 83.19 87 PHE A C 1
ATOM 698 O O . PHE A 1 87 ? -10.551 23.221 -15.622 1.00 83.19 87 PHE A O 1
ATOM 705 N N . ALA A 1 88 ? -12.212 24.264 -16.674 1.00 83.31 88 ALA A N 1
ATOM 706 C CA . ALA A 1 88 ? -12.163 25.452 -15.807 1.00 83.31 88 ALA A CA 1
ATOM 707 C C . ALA A 1 88 ? -12.387 25.155 -14.306 1.00 83.31 88 ALA A C 1
ATOM 709 O O . ALA A 1 88 ? -12.060 25.972 -13.450 1.00 83.31 88 ALA A O 1
ATOM 710 N N . TRP A 1 89 ? -12.980 24.004 -13.991 1.00 85.62 89 TRP A N 1
ATOM 711 C CA . TRP A 1 89 ? -13.213 23.505 -12.634 1.00 85.62 89 TRP A CA 1
ATOM 712 C C . TRP A 1 89 ? -12.167 22.470 -12.191 1.00 85.62 89 TRP A C 1
ATOM 714 O O . TRP A 1 89 ? -12.221 21.988 -11.059 1.00 85.62 89 TRP A O 1
ATOM 724 N N . GLU A 1 90 ? -11.228 22.114 -13.068 1.00 85.38 90 GLU A N 1
ATOM 725 C CA . GLU A 1 90 ? -10.101 21.257 -12.735 1.00 85.38 90 GLU A CA 1
ATOM 726 C C . GLU A 1 90 ? -9.121 22.053 -11.876 1.00 85.38 90 GLU A C 1
ATOM 728 O O . GLU A 1 90 ? -8.582 23.079 -12.284 1.00 85.38 90 GLU A O 1
ATOM 733 N N . LEU A 1 91 ? -8.936 21.594 -10.643 1.00 86.06 91 LEU A N 1
ATOM 734 C CA . LEU A 1 91 ? -8.132 22.309 -9.660 1.00 86.06 91 LEU A CA 1
ATOM 735 C C . LEU A 1 91 ? -6.634 22.023 -9.816 1.00 86.06 91 LEU A C 1
ATOM 737 O O . LEU A 1 91 ? -5.824 22.888 -9.494 1.00 86.06 91 LEU A O 1
ATOM 741 N N . GLY A 1 92 ? -6.269 20.826 -10.292 1.00 84.00 92 GLY A N 1
ATOM 742 C CA . GLY A 1 92 ? -4.875 20.431 -10.517 1.00 84.00 92 GLY A CA 1
ATOM 743 C C . GLY A 1 92 ? -4.006 20.518 -9.259 1.00 84.00 92 GLY A C 1
ATOM 744 O O . GLY A 1 92 ? -2.827 20.854 -9.346 1.00 84.00 92 GLY A O 1
ATOM 745 N N . TRP A 1 93 ? -4.591 20.287 -8.080 1.00 90.19 93 TRP A N 1
ATOM 746 C CA . TRP A 1 93 ? -3.902 20.502 -6.807 1.00 90.19 93 TRP A CA 1
ATOM 747 C C . TRP A 1 93 ? -2.764 19.511 -6.601 1.00 90.19 93 TRP A C 1
ATOM 749 O O . TRP A 1 93 ? -2.899 18.315 -6.871 1.00 90.19 93 TRP A O 1
ATOM 759 N N . TRP A 1 94 ? -1.666 20.008 -6.034 1.00 83.81 94 TRP A N 1
ATOM 760 C CA . TRP A 1 94 ? -0.506 19.199 -5.695 1.00 83.81 94 TRP A CA 1
ATOM 761 C C . TRP A 1 94 ? -0.140 19.360 -4.217 1.00 83.81 94 TRP A C 1
ATOM 763 O O . TRP A 1 94 ? -0.972 19.718 -3.382 1.00 83.81 94 TRP A O 1
ATOM 773 N N . PHE A 1 95 ? 1.099 19.026 -3.849 1.00 82.19 95 PHE A N 1
ATOM 774 C CA . PHE A 1 95 ? 1.526 18.995 -2.449 1.00 82.19 95 PHE A CA 1
ATOM 775 C C . PHE A 1 95 ? 1.193 20.263 -1.640 1.00 82.19 95 PHE A C 1
ATOM 777 O O . PHE A 1 95 ? 0.705 20.094 -0.517 1.00 82.19 95 PHE A O 1
ATOM 784 N N . PRO A 1 96 ? 1.413 21.500 -2.130 1.00 91.50 96 PRO A N 1
ATOM 785 C CA . PRO A 1 96 ? 1.119 22.700 -1.345 1.00 91.50 96 PRO A CA 1
ATOM 786 C C . PRO A 1 96 ? -0.367 22.836 -0.991 1.00 91.50 96 PRO A C 1
ATOM 788 O O . PRO A 1 96 ? -0.714 23.006 0.181 1.00 91.50 96 PRO A O 1
ATOM 791 N N . GLU A 1 97 ? -1.253 22.699 -1.976 1.00 91.69 97 GLU A N 1
ATOM 792 C CA . GLU A 1 97 ? -2.698 22.862 -1.806 1.00 91.69 97 GLU A CA 1
ATOM 793 C C . GLU A 1 97 ? -3.289 21.726 -0.970 1.00 91.69 97 GLU A C 1
ATOM 795 O O . GLU A 1 97 ? -4.117 21.965 -0.091 1.00 91.69 97 GLU A O 1
ATOM 800 N N . LEU A 1 98 ? -2.816 20.491 -1.172 1.00 89.81 98 LEU A N 1
ATOM 801 C CA . LEU A 1 98 ? -3.223 19.343 -0.361 1.00 89.81 98 LEU A CA 1
ATOM 802 C C . LEU A 1 98 ? -2.782 19.489 1.098 1.00 89.81 98 LEU A C 1
ATOM 804 O O . LEU A 1 98 ? -3.547 19.175 2.010 1.00 89.81 98 LEU A O 1
ATOM 808 N N . THR A 1 99 ? -1.578 20.014 1.340 1.00 89.69 99 THR A N 1
ATOM 809 C CA . THR A 1 99 ? -1.103 20.304 2.701 1.00 89.69 99 THR A CA 1
ATOM 810 C C . THR A 1 99 ? -2.003 21.338 3.372 1.00 89.69 99 THR A C 1
ATOM 812 O O . THR A 1 99 ? -2.444 21.132 4.505 1.00 89.69 99 THR A O 1
ATOM 815 N N . ALA A 1 100 ? -2.343 22.419 2.664 1.00 94.19 100 ALA A N 1
ATOM 816 C CA . ALA A 1 100 ? -3.269 23.431 3.165 1.00 94.19 100 ALA A CA 1
ATOM 817 C C . ALA A 1 100 ? -4.663 22.844 3.453 1.00 94.19 100 ALA A C 1
ATOM 819 O O . ALA A 1 100 ? -5.223 23.096 4.522 1.00 94.19 100 ALA A O 1
ATOM 820 N N . LEU A 1 101 ? -5.190 22.003 2.555 1.00 94.94 101 LEU A N 1
ATOM 821 C CA . LEU A 1 101 ? -6.469 21.311 2.725 1.00 94.94 101 LEU A CA 1
ATOM 822 C C . LEU A 1 101 ? -6.491 20.461 4.002 1.00 94.94 101 LEU A C 1
ATOM 824 O O . LEU A 1 101 ? -7.458 20.536 4.757 1.00 94.94 101 LEU A O 1
ATOM 828 N N . PHE A 1 102 ? -5.441 19.683 4.278 1.00 91.94 102 PHE A N 1
ATOM 829 C CA . PHE A 1 102 ? -5.376 18.851 5.484 1.00 91.94 102 PHE A CA 1
ATOM 830 C C . PHE A 1 102 ? -5.186 19.663 6.770 1.00 91.94 102 PHE A C 1
ATOM 832 O O . PHE A 1 102 ? -5.749 19.292 7.803 1.00 91.94 102 PHE A O 1
ATOM 839 N N . ILE A 1 103 ? -4.461 20.785 6.727 1.00 93.38 103 ILE A N 1
ATOM 840 C CA . ILE A 1 103 ? -4.348 21.702 7.874 1.00 93.38 103 ILE A CA 1
ATOM 841 C C . ILE A 1 103 ? -5.720 22.306 8.196 1.00 93.38 103 ILE A C 1
ATOM 843 O O . ILE A 1 103 ? -6.186 22.208 9.333 1.00 93.38 103 ILE A O 1
ATOM 847 N N . ILE A 1 104 ? -6.400 22.866 7.191 1.00 95.31 104 ILE A N 1
ATOM 848 C CA . ILE A 1 104 ? -7.746 23.437 7.344 1.00 95.31 104 ILE A CA 1
ATOM 849 C C . ILE A 1 104 ? -8.730 22.349 7.786 1.00 95.31 104 ILE A C 1
ATOM 851 O O . ILE A 1 104 ? -9.486 22.544 8.737 1.00 95.31 104 ILE A O 1
ATOM 855 N N . GLY A 1 105 ? -8.681 21.177 7.154 1.00 95.25 105 GLY A N 1
ATOM 856 C CA . GLY A 1 105 ? -9.510 20.024 7.486 1.00 95.25 105 GLY A CA 1
ATOM 857 C C . GLY A 1 105 ? -9.339 19.580 8.936 1.00 95.25 105 GLY A C 1
ATOM 858 O O . GLY A 1 105 ? -10.333 19.354 9.620 1.00 95.25 105 GLY A O 1
ATOM 859 N N . THR A 1 106 ? -8.106 19.540 9.445 1.00 93.44 106 THR A N 1
ATOM 860 C CA . THR A 1 106 ? -7.828 19.191 10.847 1.00 93.44 106 THR A CA 1
ATOM 861 C C . THR A 1 106 ? -8.418 20.217 11.814 1.00 93.44 106 THR A C 1
ATOM 863 O O . THR A 1 106 ? -8.993 19.835 12.833 1.00 93.44 106 THR A O 1
ATOM 866 N N . ILE A 1 107 ? -8.346 21.512 11.487 1.00 95.38 107 ILE A N 1
ATOM 867 C CA . ILE A 1 107 ? -8.981 22.572 12.284 1.00 95.38 107 ILE A CA 1
ATOM 868 C C . ILE A 1 107 ? -10.505 22.392 12.283 1.00 95.38 107 ILE A C 1
ATOM 870 O O . ILE A 1 107 ? -11.115 22.373 13.350 1.00 95.38 107 ILE A O 1
ATOM 874 N N . LEU A 1 108 ? -11.126 22.194 11.117 1.00 95.44 108 LEU A N 1
ATOM 875 C CA . LEU A 1 108 ? -12.577 22.008 10.987 1.00 95.44 108 LEU A CA 1
ATOM 876 C C . LEU A 1 108 ? -13.074 20.765 11.738 1.00 95.44 108 LEU A C 1
ATOM 878 O O . LEU A 1 108 ? -14.027 20.845 12.515 1.00 95.44 108 LEU A O 1
ATOM 882 N N . VAL A 1 109 ? -12.397 19.629 11.558 1.00 95.31 109 VAL A N 1
ATOM 883 C CA . VAL A 1 109 ? -12.650 18.378 12.289 1.00 95.31 109 VAL A CA 1
ATOM 884 C C . VAL A 1 109 ? -12.507 18.598 13.792 1.00 95.31 109 VAL A C 1
ATOM 886 O O . VAL A 1 109 ? -13.346 18.142 14.568 1.00 95.31 109 VAL A O 1
ATOM 889 N N . GLY A 1 110 ? -11.482 19.343 14.194 1.00 94.31 110 GLY A N 1
ATOM 890 C CA . GLY A 1 110 ? -11.203 19.720 15.567 1.00 94.31 110 GLY A CA 1
ATOM 891 C C . GLY A 1 110 ? -12.304 20.544 16.233 1.00 94.31 110 GLY A C 1
ATOM 892 O O . GLY A 1 110 ? -12.689 20.273 17.374 1.00 94.31 110 GLY A O 1
ATOM 893 N N . LEU A 1 111 ? -12.829 21.531 15.505 1.00 95.31 111 LEU A N 1
ATOM 894 C CA . LEU A 1 111 ? -13.909 22.412 15.948 1.00 95.31 111 LEU A CA 1
ATOM 895 C C . LEU A 1 111 ? -15.236 21.656 16.060 1.00 95.31 111 LEU A C 1
ATOM 897 O O . LEU A 1 111 ? -15.894 21.719 17.097 1.00 95.31 111 LEU A O 1
ATOM 901 N N . VAL A 1 112 ? -15.605 20.878 15.039 1.00 95.25 112 VAL A N 1
ATOM 902 C CA . VAL A 1 112 ? -16.839 20.068 15.037 1.00 95.25 112 VAL A CA 1
ATOM 903 C C . VAL A 1 112 ? -16.773 18.955 16.080 1.00 95.25 112 VAL A C 1
ATOM 905 O O . VAL A 1 112 ? -17.718 18.731 16.838 1.00 95.25 112 VAL A O 1
ATOM 908 N N . GLY A 1 113 ? -15.611 18.313 16.183 1.00 93.31 113 GLY A N 1
ATOM 909 C CA . GLY A 1 113 ? -15.272 17.358 17.229 1.00 93.31 113 GLY A CA 1
ATOM 910 C C . GLY A 1 113 ? -15.047 18.004 18.594 1.00 93.31 113 GLY A C 1
ATOM 911 O O . GLY A 1 113 ? -14.727 17.272 19.524 1.00 93.31 113 GLY A O 1
ATOM 912 N N . GLY A 1 114 ? -15.224 19.332 18.716 1.00 92.88 114 GLY A N 1
ATOM 913 C CA . GLY A 1 114 ? -15.120 20.189 19.904 1.00 92.88 114 GLY A CA 1
ATOM 914 C C . GLY A 1 114 ? -13.991 19.827 20.858 1.00 92.88 114 GLY A C 1
ATOM 915 O O . GLY A 1 114 ? -14.209 19.689 22.063 1.00 92.88 114 GLY A O 1
ATOM 916 N N . LEU A 1 115 ? -12.803 19.659 20.287 1.00 92.06 115 LEU A N 1
ATOM 917 C CA . LEU A 1 115 ? -11.548 19.424 20.999 1.00 92.06 115 LEU A CA 1
ATOM 918 C C . LEU A 1 115 ? -11.020 20.703 21.681 1.00 92.06 115 LEU A C 1
ATOM 920 O O . LEU A 1 115 ? -10.153 20.626 22.551 1.00 92.06 115 LEU A O 1
ATOM 924 N N . GLY A 1 116 ? -11.549 21.874 21.303 1.00 93.69 116 GLY A N 1
ATOM 925 C CA . GLY A 1 116 ? -11.054 23.181 21.743 1.00 93.69 116 GLY A CA 1
ATOM 926 C C . GLY A 1 116 ? -9.652 23.488 21.202 1.00 93.69 116 GLY A C 1
ATOM 927 O O . GLY A 1 116 ? -8.979 22.625 20.648 1.00 93.69 116 GLY A O 1
ATOM 928 N N . GLU A 1 117 ? -9.174 24.719 21.372 1.00 93.19 117 GLU A N 1
ATOM 929 C CA . GLU A 1 117 ? -7.888 25.165 20.801 1.00 93.19 117 GLU A CA 1
ATOM 930 C C . GLU A 1 117 ? -6.697 24.306 21.255 1.00 93.19 117 GLU A C 1
ATOM 932 O O . GLU A 1 117 ? -5.848 23.894 20.457 1.00 93.19 117 GLU A O 1
ATOM 937 N N . LYS A 1 118 ? -6.658 23.977 22.552 1.00 93.81 118 LYS A N 1
ATOM 938 C CA . LYS A 1 118 ? -5.603 23.137 23.127 1.00 93.81 118 LYS A CA 1
ATOM 939 C C . LYS A 1 118 ? -5.665 21.704 22.596 1.00 93.81 118 LYS A C 1
ATOM 941 O O . LYS A 1 118 ? -4.624 21.132 22.293 1.00 93.81 118 LYS A O 1
ATOM 946 N N . GLY A 1 119 ? -6.861 21.133 22.447 1.00 93.88 119 GLY A N 1
ATOM 947 C CA . GLY A 1 119 ? -7.011 19.786 21.899 1.00 93.88 119 GLY A CA 1
ATOM 948 C C . GLY A 1 119 ? -6.639 19.722 20.419 1.00 93.88 119 GLY A C 1
ATOM 949 O O . GLY A 1 119 ? -5.978 18.776 20.003 1.00 93.88 119 GLY A O 1
ATOM 950 N N . ILE A 1 120 ? -6.984 20.751 19.638 1.00 95.06 120 ILE A N 1
ATOM 951 C CA . ILE A 1 120 ? -6.621 20.848 18.216 1.00 95.06 120 ILE A CA 1
ATOM 952 C C . ILE A 1 120 ? -5.105 20.958 18.049 1.00 95.06 120 ILE A C 1
ATOM 954 O O . ILE A 1 120 ? -4.518 20.186 17.296 1.00 95.06 120 ILE A O 1
ATOM 958 N N . SER A 1 121 ? -4.453 21.871 18.773 1.00 94.62 121 SER A N 1
ATOM 959 C CA . SER A 1 121 ? -2.996 22.044 18.679 1.00 94.62 121 SER A CA 1
ATOM 960 C C . SER A 1 121 ? -2.234 20.791 19.121 1.00 94.62 121 SER A C 1
ATOM 962 O O . SER A 1 121 ? -1.289 20.380 18.449 1.00 94.62 121 SER A O 1
ATOM 964 N N . GLN A 1 122 ? -2.683 20.119 20.187 1.00 94.06 122 GLN A N 1
ATOM 965 C CA . GLN A 1 122 ? -2.119 18.835 20.614 1.00 94.06 122 GLN A CA 1
ATOM 966 C C . GLN A 1 122 ? -2.340 17.723 19.585 1.00 94.06 122 GLN A C 1
ATOM 968 O O . GLN A 1 122 ? -1.423 16.943 19.340 1.00 94.06 122 GLN A O 1
ATOM 973 N N . ALA A 1 123 ? -3.520 17.650 18.963 1.00 90.62 123 ALA A N 1
ATOM 974 C CA . ALA A 1 123 ? -3.811 16.663 17.927 1.00 90.62 123 ALA A CA 1
ATOM 975 C C . ALA A 1 123 ? -2.940 16.871 16.679 1.00 90.62 123 ALA A C 1
ATOM 977 O O . ALA A 1 123 ? -2.399 15.900 16.157 1.00 90.62 123 ALA A O 1
ATOM 978 N N . ILE A 1 124 ? -2.741 18.123 16.249 1.00 91.25 124 ILE A N 1
ATOM 979 C CA . ILE A 1 124 ? -1.836 18.465 15.141 1.00 91.25 124 ILE A CA 1
ATOM 980 C C . ILE A 1 124 ? -0.398 18.067 15.485 1.00 91.25 124 ILE A C 1
ATOM 982 O O . ILE A 1 124 ? 0.249 17.387 14.693 1.00 91.25 124 ILE A O 1
ATOM 986 N N . ALA A 1 125 ? 0.096 18.440 16.670 1.00 91.75 125 ALA A N 1
ATOM 987 C CA . ALA A 1 125 ? 1.454 18.102 17.097 1.00 91.75 125 ALA A CA 1
ATOM 988 C C . ALA A 1 125 ? 1.667 16.583 17.190 1.00 91.75 125 ALA A C 1
ATOM 990 O O . ALA A 1 125 ? 2.693 16.073 16.743 1.00 91.75 125 ALA A O 1
ATOM 991 N N . LYS A 1 126 ? 0.680 15.854 17.723 1.00 87.81 126 LYS A N 1
ATOM 992 C CA . LYS A 1 126 ? 0.705 14.392 17.796 1.00 87.81 126 LYS A CA 1
ATOM 993 C C . LYS A 1 126 ? 0.723 13.764 16.402 1.00 87.81 126 LYS A C 1
ATOM 995 O O . LYS A 1 126 ? 1.593 12.947 16.133 1.00 87.81 126 LYS A O 1
ATOM 1000 N N . GLY A 1 127 ? -0.172 14.193 15.512 1.00 82.12 127 GLY A N 1
ATOM 1001 C CA . GLY A 1 127 ? -0.220 13.701 14.135 1.00 82.12 127 GLY A CA 1
ATOM 1002 C C . GLY A 1 127 ? 1.076 13.977 13.372 1.00 82.12 127 GLY A C 1
ATOM 1003 O O . GLY A 1 127 ? 1.603 13.083 12.722 1.00 82.12 127 GLY A O 1
ATOM 1004 N N . ALA A 1 128 ? 1.649 15.177 13.506 1.00 85.38 128 ALA A N 1
ATOM 1005 C CA . ALA A 1 128 ? 2.960 15.489 12.936 1.00 85.38 128 ALA A CA 1
ATOM 1006 C C . ALA A 1 128 ? 4.054 14.559 13.489 1.00 85.38 128 ALA A C 1
ATOM 1008 O O . ALA A 1 128 ? 4.862 14.045 12.718 1.00 85.38 128 ALA A O 1
ATOM 1009 N N . GLY A 1 129 ? 4.036 14.297 14.802 1.00 81.25 129 GLY A N 1
ATOM 1010 C CA . GLY A 1 129 ? 4.914 13.337 15.473 1.00 81.25 129 GLY A CA 1
ATOM 1011 C C . GLY A 1 129 ? 4.823 11.924 14.891 1.00 81.25 129 GLY A C 1
ATOM 1012 O O . GLY A 1 129 ? 5.855 11.324 14.590 1.00 81.25 129 GLY A O 1
ATOM 1013 N N . ASP A 1 130 ? 3.606 11.432 14.651 1.00 75.69 130 ASP A N 1
ATOM 1014 C CA . ASP A 1 130 ? 3.354 10.109 14.061 1.00 75.69 130 ASP A CA 1
ATOM 1015 C C . ASP A 1 130 ? 3.961 9.977 12.644 1.00 75.69 130 ASP A C 1
ATOM 1017 O O . ASP A 1 130 ? 4.352 8.884 12.225 1.00 75.69 130 ASP A O 1
ATOM 1021 N N . PHE A 1 131 ? 4.117 11.092 11.917 1.00 74.75 131 PHE A N 1
ATOM 1022 C CA . PHE A 1 131 ? 4.718 11.135 10.578 1.00 74.75 131 PHE A CA 1
ATOM 1023 C C . PHE A 1 131 ? 6.233 11.410 10.548 1.00 74.75 131 PHE A C 1
ATOM 1025 O O . PHE A 1 131 ? 6.835 11.273 9.479 1.00 74.75 131 PHE A O 1
ATOM 1032 N N . ILE A 1 132 ? 6.890 11.711 11.679 1.00 79.00 132 ILE A N 1
ATOM 1033 C CA . ILE A 1 132 ? 8.350 11.938 11.720 1.00 79.00 132 ILE A CA 1
ATOM 1034 C C . ILE A 1 132 ? 9.125 10.690 11.285 1.00 79.00 132 ILE A C 1
ATOM 1036 O O . ILE A 1 132 ? 10.055 10.792 10.485 1.00 79.00 132 ILE A O 1
ATOM 1040 N N . GLY A 1 133 ? 8.726 9.507 11.763 1.00 68.75 133 GLY A N 1
ATOM 1041 C CA . GLY A 1 133 ? 9.360 8.240 11.387 1.00 68.75 133 GLY A CA 1
ATOM 1042 C C . GLY A 1 133 ? 9.347 8.012 9.868 1.00 68.75 133 GLY A C 1
ATOM 1043 O O . GLY A 1 133 ? 10.416 7.900 9.264 1.00 68.75 133 GLY A O 1
ATOM 1044 N N . PRO A 1 134 ? 8.164 8.010 9.221 1.00 64.69 134 PRO A N 1
ATOM 1045 C CA . PRO A 1 134 ? 8.059 7.957 7.765 1.00 64.69 134 PRO A CA 1
ATOM 1046 C C . PRO A 1 134 ? 8.842 9.062 7.039 1.00 64.69 134 PRO A C 1
ATOM 1048 O O . PRO A 1 134 ? 9.496 8.771 6.039 1.00 64.69 134 PRO A O 1
ATOM 1051 N N . ALA A 1 135 ? 8.822 10.304 7.532 1.00 70.44 135 ALA A N 1
ATOM 1052 C CA . ALA A 1 135 ? 9.520 11.424 6.899 1.00 70.44 135 ALA A CA 1
ATOM 1053 C C . ALA A 1 135 ? 11.047 11.234 6.874 1.00 70.44 135 ALA A C 1
ATOM 1055 O O . ALA A 1 135 ? 11.672 11.471 5.841 1.00 70.44 135 ALA A O 1
ATOM 1056 N N . ILE A 1 136 ? 11.645 10.744 7.967 1.00 73.19 136 ILE A N 1
ATOM 1057 C CA . ILE A 1 136 ? 13.083 10.436 8.031 1.00 73.19 136 ILE A CA 1
ATOM 1058 C C . ILE A 1 136 ? 13.443 9.334 7.031 1.00 73.19 136 ILE A C 1
ATOM 1060 O O . ILE A 1 136 ? 14.444 9.451 6.328 1.00 73.19 136 ILE A O 1
ATOM 1064 N N . VAL A 1 137 ? 12.619 8.288 6.916 1.00 63.00 137 VAL A N 1
ATOM 1065 C CA . VAL A 1 137 ? 12.850 7.206 5.944 1.00 63.00 137 VAL A CA 1
ATOM 1066 C C . VAL A 1 137 ? 12.810 7.738 4.513 1.00 63.00 137 VAL A C 1
ATOM 1068 O O . VAL A 1 137 ? 13.703 7.430 3.728 1.00 63.00 137 VAL A O 1
ATOM 1071 N N . VAL A 1 138 ? 11.822 8.573 4.176 1.00 64.81 138 VAL A N 1
ATOM 1072 C CA . VAL A 1 138 ? 11.709 9.194 2.845 1.00 64.81 138 VAL A CA 1
ATOM 1073 C C . VAL A 1 138 ? 12.901 10.112 2.557 1.00 64.81 138 VAL A C 1
ATOM 1075 O O . VAL A 1 138 ? 13.467 10.059 1.465 1.00 64.81 138 VAL A O 1
ATOM 1078 N N . MET A 1 139 ? 13.324 10.917 3.537 1.00 75.88 139 MET A N 1
ATOM 1079 C CA . MET A 1 139 ? 14.506 11.776 3.430 1.00 75.88 139 MET A CA 1
ATOM 1080 C C . MET A 1 139 ? 15.775 10.954 3.166 1.00 75.88 139 MET A C 1
ATOM 1082 O O . MET A 1 139 ? 16.528 11.276 2.249 1.00 75.88 139 MET A O 1
ATOM 1086 N N . LEU A 1 140 ? 16.002 9.879 3.928 1.00 72.00 140 LEU A N 1
ATOM 1087 C CA . LEU A 1 140 ? 17.156 8.994 3.750 1.00 72.00 140 LEU A CA 1
ATOM 1088 C C . LEU A 1 140 ? 17.118 8.279 2.398 1.00 72.00 140 LEU A C 1
ATOM 1090 O O . LEU A 1 140 ? 18.122 8.265 1.694 1.00 72.00 140 LEU A O 1
ATOM 1094 N N . ALA A 1 141 ? 15.962 7.746 2.000 1.00 61.12 141 ALA A N 1
ATOM 1095 C CA . ALA A 1 141 ? 15.768 7.113 0.697 1.00 61.12 141 ALA A CA 1
ATOM 1096 C C . ALA A 1 141 ? 16.108 8.067 -0.461 1.00 61.12 141 ALA A C 1
ATOM 1098 O O . ALA A 1 141 ? 16.824 7.702 -1.401 1.00 61.12 141 ALA A O 1
ATOM 1099 N N . ARG A 1 142 ? 15.660 9.326 -0.364 1.00 67.12 142 ARG A N 1
ATOM 1100 C CA . ARG A 1 142 ? 16.018 10.359 -1.337 1.00 67.12 142 ARG A CA 1
ATOM 1101 C C . ARG A 1 142 ? 17.510 10.681 -1.292 1.00 67.12 142 ARG A C 1
ATOM 1103 O O . ARG A 1 142 ? 18.112 10.821 -2.350 1.00 67.12 142 ARG A O 1
ATOM 1110 N N . GLY A 1 143 ? 18.106 10.752 -0.104 1.00 75.94 143 GLY A N 1
ATOM 1111 C CA . GLY A 1 143 ? 19.544 10.953 0.079 1.00 75.94 143 GLY A CA 1
ATOM 1112 C C . GLY A 1 143 ? 20.383 9.867 -0.597 1.00 75.94 143 GLY A C 1
ATOM 1113 O O . GLY A 1 143 ? 21.299 10.194 -1.342 1.00 75.94 143 GLY A O 1
ATOM 1114 N N . VAL A 1 144 ? 20.022 8.590 -0.423 1.00 71.31 144 VAL A N 1
ATOM 1115 C CA . VAL A 1 144 ? 20.678 7.458 -1.104 1.00 71.31 144 VAL A CA 1
ATOM 1116 C C . VAL A 1 144 ? 20.599 7.627 -2.618 1.00 71.31 144 VAL A C 1
ATOM 1118 O O . VAL A 1 144 ? 21.616 7.543 -3.294 1.00 71.31 144 VAL A O 1
ATOM 1121 N N . THR A 1 145 ? 19.417 7.943 -3.145 1.00 62.34 145 THR A N 1
ATOM 1122 C CA . THR A 1 145 ? 19.220 8.173 -4.586 1.00 62.34 145 THR A CA 1
ATOM 1123 C C . THR A 1 145 ? 20.094 9.313 -5.110 1.00 62.34 145 THR A C 1
ATOM 1125 O O . THR A 1 145 ? 20.683 9.202 -6.180 1.00 62.34 145 THR A O 1
ATOM 1128 N N . VAL A 1 146 ? 20.177 10.424 -4.376 1.00 78.94 146 VAL A N 1
ATOM 1129 C CA . VAL A 1 146 ? 21.006 11.576 -4.760 1.00 78.94 146 VAL A CA 1
ATOM 1130 C C . VAL A 1 146 ? 22.485 11.204 -4.747 1.00 78.94 146 VAL A C 1
ATOM 1132 O O . VAL A 1 146 ? 23.193 11.554 -5.682 1.00 78.94 146 VAL A O 1
ATOM 1135 N N . ILE A 1 147 ? 22.948 10.466 -3.734 1.00 84.56 147 ILE A N 1
ATOM 1136 C CA . ILE A 1 147 ? 24.335 9.991 -3.671 1.00 84.56 147 ILE A CA 1
ATOM 1137 C C . ILE A 1 147 ? 24.627 9.076 -4.858 1.00 84.56 147 ILE A C 1
ATOM 1139 O O . ILE A 1 147 ? 25.571 9.352 -5.581 1.00 84.56 147 ILE A O 1
ATOM 1143 N N . LEU A 1 148 ? 23.800 8.052 -5.095 1.00 75.62 148 LEU A N 1
ATOM 1144 C CA . LEU A 1 148 ? 24.004 7.094 -6.185 1.00 75.62 148 LEU A CA 1
ATOM 1145 C C . LEU A 1 148 ? 24.026 7.762 -7.564 1.00 75.62 148 LEU A C 1
ATOM 1147 O O . LEU A 1 148 ? 24.789 7.326 -8.424 1.00 75.62 148 LEU A O 1
ATOM 1151 N N . ASN A 1 149 ? 23.197 8.793 -7.767 1.00 74.69 149 ASN A N 1
ATOM 1152 C CA . ASN A 1 149 ? 23.227 9.613 -8.979 1.00 74.69 149 ASN A CA 1
ATOM 1153 C C . ASN A 1 149 ? 24.524 10.421 -9.066 1.00 74.69 149 ASN A C 1
ATOM 1155 O O . ASN A 1 149 ? 25.185 10.404 -10.090 1.00 74.69 149 ASN A O 1
ATOM 1159 N N . ASN A 1 150 ? 24.912 11.108 -7.990 1.00 84.88 150 ASN A N 1
ATOM 1160 C CA . ASN A 1 150 ? 26.101 11.962 -7.984 1.00 84.88 150 ASN A CA 1
ATOM 1161 C C . ASN A 1 150 ? 27.419 11.177 -8.085 1.00 84.88 150 ASN A C 1
ATOM 1163 O O . ASN A 1 150 ? 28.448 11.765 -8.403 1.00 84.88 150 ASN A O 1
ATOM 1167 N N . THR A 1 151 ? 27.415 9.890 -7.737 1.00 85.75 151 THR A N 1
ATOM 1168 C CA . THR A 1 151 ? 28.587 9.010 -7.810 1.00 85.75 151 THR A CA 1
ATOM 1169 C C . THR A 1 151 ? 28.597 8.130 -9.059 1.00 85.75 151 THR A C 1
ATOM 1171 O O . THR A 1 151 ? 29.364 7.167 -9.083 1.00 85.75 151 THR A O 1
ATOM 1174 N N . ASP A 1 152 ? 27.712 8.377 -10.036 1.00 81.38 152 ASP A N 1
ATOM 1175 C CA . ASP A 1 152 ? 27.504 7.552 -11.243 1.00 81.38 152 ASP A CA 1
ATOM 1176 C C . ASP A 1 152 ? 27.359 6.044 -10.924 1.00 81.38 152 ASP A C 1
ATOM 1178 O O . ASP A 1 152 ? 27.616 5.139 -11.722 1.00 81.38 152 ASP A O 1
ATOM 1182 N N . THR A 1 153 ? 26.953 5.738 -9.688 1.00 75.88 153 THR A N 1
ATOM 1183 C CA . THR A 1 153 ? 26.776 4.366 -9.207 1.00 75.88 153 THR A CA 1
ATOM 1184 C C . THR A 1 153 ? 25.464 3.806 -9.709 1.00 75.88 153 THR A C 1
ATOM 1186 O O . THR A 1 153 ? 25.375 2.595 -9.889 1.00 75.88 153 THR A O 1
ATOM 1189 N N . ILE A 1 154 ? 24.477 4.672 -9.983 1.00 67.56 154 ILE A N 1
ATOM 1190 C CA . ILE A 1 154 ? 23.324 4.286 -10.792 1.00 67.56 154 ILE A CA 1
ATOM 1191 C C . ILE A 1 154 ? 23.839 3.721 -12.114 1.00 67.56 154 ILE A C 1
ATOM 1193 O O . ILE A 1 154 ? 23.618 2.543 -12.331 1.00 67.56 154 ILE A O 1
ATOM 1197 N N . ASP A 1 155 ? 24.645 4.440 -12.895 1.00 68.06 155 ASP A N 1
ATOM 1198 C CA . ASP A 1 155 ? 25.157 3.954 -14.191 1.00 68.06 155 ASP A CA 1
ATOM 1199 C C . ASP A 1 155 ? 25.974 2.654 -14.093 1.00 68.06 155 ASP A C 1
ATOM 1201 O O . ASP A 1 155 ? 25.869 1.770 -14.942 1.00 68.06 155 ASP A O 1
ATOM 1205 N N . THR A 1 156 ? 26.741 2.479 -13.016 1.00 74.94 156 THR A N 1
ATOM 1206 C CA . THR A 1 156 ? 27.482 1.230 -12.769 1.00 74.94 156 THR A CA 1
ATOM 1207 C C . THR A 1 156 ? 26.553 0.065 -12.408 1.00 74.94 156 THR A C 1
ATOM 1209 O O . THR A 1 156 ? 26.736 -1.052 -12.891 1.00 74.94 156 THR A O 1
ATOM 1212 N N . LEU A 1 157 ? 25.549 0.306 -11.560 1.00 63.88 157 LEU A N 1
ATOM 1213 C CA . LEU A 1 157 ? 24.530 -0.678 -11.193 1.00 63.88 157 LEU A CA 1
ATOM 1214 C C . LEU A 1 157 ? 23.685 -1.052 -12.411 1.00 63.88 157 LEU A C 1
ATOM 1216 O O . LEU A 1 157 ? 23.424 -2.224 -12.644 1.00 63.88 157 LEU A O 1
ATOM 1220 N N . LEU A 1 158 ? 23.312 -0.046 -13.190 1.00 63.19 158 LEU A N 1
ATOM 1221 C CA . LEU A 1 158 ? 22.643 -0.130 -14.472 1.00 63.19 158 LEU A CA 1
ATOM 1222 C C . LEU A 1 158 ? 23.433 -1.021 -15.438 1.00 63.19 158 LEU A C 1
ATOM 1224 O O . LEU A 1 158 ? 22.874 -1.992 -15.931 1.00 63.19 158 LEU A O 1
ATOM 1228 N N . ASN A 1 159 ? 24.741 -0.807 -15.599 1.00 69.44 159 ASN A N 1
ATOM 1229 C CA . ASN A 1 159 ? 25.607 -1.661 -16.419 1.00 69.44 159 ASN A CA 1
ATOM 1230 C C . ASN A 1 159 ? 25.735 -3.098 -15.868 1.00 69.44 159 ASN A C 1
ATOM 1232 O O . ASN A 1 159 ? 25.684 -4.075 -16.614 1.00 69.44 159 ASN A O 1
ATOM 1236 N N . ALA A 1 160 ? 25.879 -3.264 -14.550 1.00 67.19 160 ALA A N 1
ATOM 1237 C CA . ALA A 1 160 ? 25.949 -4.585 -13.922 1.00 67.19 160 ALA A CA 1
ATOM 1238 C C . ALA A 1 160 ? 24.631 -5.362 -14.067 1.00 67.19 160 ALA A C 1
ATOM 1240 O O . ALA A 1 160 ? 24.643 -6.578 -14.252 1.00 67.19 160 ALA A O 1
ATOM 1241 N N . MET A 1 161 ? 23.498 -4.665 -13.995 1.00 56.19 161 MET A N 1
ATOM 1242 C CA . MET A 1 161 ? 22.170 -5.245 -14.152 1.00 56.19 161 MET A CA 1
ATOM 1243 C C . MET A 1 161 ? 21.819 -5.478 -15.613 1.00 56.19 161 MET A C 1
ATOM 1245 O O . MET A 1 161 ? 21.243 -6.517 -15.899 1.00 56.19 161 MET A O 1
ATOM 1249 N N . GLU A 1 162 ? 22.248 -4.621 -16.535 1.00 60.84 162 GLU A N 1
ATOM 1250 C CA . GLU A 1 162 ? 22.241 -4.906 -17.969 1.00 60.84 162 GLU A CA 1
ATOM 1251 C C . GLU A 1 162 ? 22.978 -6.229 -18.213 1.00 60.84 162 GLU A C 1
ATOM 1253 O O . GLU A 1 162 ? 22.384 -7.172 -18.709 1.00 60.84 162 GLU A O 1
ATOM 1258 N N . ASN A 1 163 ? 24.190 -6.414 -17.688 1.00 66.38 163 ASN A N 1
ATOM 1259 C CA . ASN A 1 163 ? 24.914 -7.686 -17.817 1.00 66.38 163 ASN A CA 1
ATOM 1260 C C . ASN A 1 163 ? 24.263 -8.888 -17.092 1.00 66.38 163 ASN A C 1
ATOM 1262 O O . ASN A 1 163 ? 24.460 -10.027 -17.513 1.00 66.38 163 ASN A O 1
ATOM 1266 N N . ALA A 1 164 ? 23.507 -8.668 -16.010 1.00 60.78 164 ALA A N 1
ATOM 1267 C CA . ALA A 1 164 ? 22.825 -9.731 -15.258 1.00 60.78 164 ALA A CA 1
ATOM 1268 C C . ALA A 1 164 ? 21.439 -10.098 -15.826 1.00 60.78 164 ALA A C 1
ATOM 1270 O O . ALA A 1 164 ? 20.939 -11.195 -15.572 1.00 60.78 164 ALA A O 1
ATOM 1271 N N . VAL A 1 165 ? 20.812 -9.174 -16.560 1.00 57.72 165 VAL A N 1
ATOM 1272 C CA . VAL A 1 165 ? 19.464 -9.283 -17.140 1.00 57.72 165 VAL A CA 1
ATOM 1273 C C . VAL A 1 165 ? 19.527 -9.477 -18.660 1.00 57.72 165 VAL A C 1
ATOM 1275 O O . VAL A 1 165 ? 18.555 -9.946 -19.244 1.00 57.72 165 VAL A O 1
ATOM 1278 N N . VAL A 1 166 ? 20.669 -9.232 -19.311 1.00 58.22 166 VAL A N 1
ATOM 1279 C CA . VAL A 1 166 ? 20.927 -9.620 -20.705 1.00 58.22 166 VAL A CA 1
ATOM 1280 C C . VAL A 1 166 ? 20.708 -11.131 -20.840 1.00 58.22 166 VAL A C 1
ATOM 1282 O O . VAL A 1 166 ? 21.469 -11.954 -20.335 1.00 58.22 166 VAL A O 1
ATOM 1285 N N . GLY A 1 167 ? 19.606 -11.491 -21.504 1.00 59.50 167 GLY A N 1
ATOM 1286 C CA . GLY A 1 167 ? 19.150 -12.870 -21.703 1.00 59.50 167 GLY A CA 1
ATOM 1287 C C . GLY A 1 167 ? 18.060 -13.358 -20.738 1.00 59.50 167 GLY A C 1
ATOM 1288 O O . GLY A 1 167 ? 17.492 -14.425 -20.972 1.00 59.50 167 GLY A O 1
ATOM 1289 N N . ALA A 1 168 ? 17.716 -12.605 -19.689 1.00 65.69 168 ALA A N 1
ATOM 1290 C CA . ALA A 1 168 ? 16.562 -12.892 -18.841 1.00 65.69 168 ALA A CA 1
ATOM 1291 C C . ALA A 1 168 ? 15.284 -12.319 -19.474 1.00 65.69 168 ALA A C 1
ATOM 1293 O O . ALA A 1 168 ? 15.238 -11.159 -19.866 1.00 65.69 168 ALA A O 1
ATOM 1294 N N . SER A 1 169 ? 14.223 -13.124 -19.562 1.00 80.62 169 SER A N 1
ATOM 1295 C CA . SER A 1 169 ? 12.924 -12.643 -20.054 1.00 80.62 169 SER A CA 1
ATOM 1296 C C . SER A 1 169 ? 12.327 -11.596 -19.108 1.00 80.62 169 SER A C 1
ATOM 1298 O O . SER A 1 169 ? 12.470 -11.734 -17.890 1.00 80.62 169 SER A O 1
ATOM 1300 N N . GLU A 1 170 ? 11.549 -10.651 -19.636 1.00 82.00 170 GLU A N 1
ATOM 1301 C CA . GLU A 1 170 ? 10.818 -9.634 -18.862 1.00 82.00 170 GLU A CA 1
ATOM 1302 C C . GLU A 1 170 ? 10.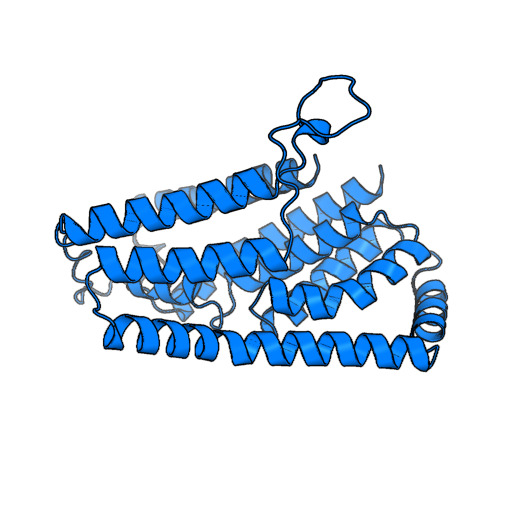010 -10.232 -17.688 1.00 82.00 170 GLU A C 1
ATOM 1304 O O . GLU A 1 170 ? 9.953 -9.669 -16.593 1.00 82.00 170 GLU A O 1
ATOM 1309 N N . GLY A 1 171 ? 9.462 -11.441 -17.859 1.00 84.62 171 GLY A N 1
ATOM 1310 C CA . GLY A 1 171 ? 8.740 -12.154 -16.800 1.00 84.62 171 GLY A CA 1
ATOM 1311 C C . GLY A 1 171 ? 9.614 -12.570 -15.609 1.00 84.62 171 GLY A C 1
ATOM 1312 O O . GLY A 1 171 ? 9.160 -12.541 -14.463 1.00 84.62 171 GLY A O 1
ATOM 1313 N N . VAL A 1 172 ? 10.883 -12.915 -15.848 1.00 84.19 172 VAL A N 1
ATOM 1314 C CA . VAL A 1 172 ? 11.854 -13.225 -14.783 1.00 84.19 172 VAL A CA 1
ATOM 1315 C C . VAL A 1 172 ? 12.199 -11.956 -14.012 1.00 84.19 172 VAL A C 1
ATOM 1317 O O . VAL A 1 172 ? 12.231 -11.987 -12.781 1.00 84.19 172 VAL A O 1
ATOM 1320 N N . PHE A 1 173 ? 12.378 -10.831 -14.710 1.00 86.38 173 PHE A N 1
ATOM 1321 C CA . PHE A 1 173 ? 12.586 -9.533 -14.073 1.00 86.38 173 PHE A CA 1
ATOM 1322 C C . PHE A 1 173 ? 11.405 -9.169 -13.161 1.00 86.38 173 PHE A C 1
ATOM 1324 O O . PHE A 1 173 ? 11.600 -8.892 -11.976 1.00 86.38 173 PHE A O 1
ATOM 1331 N N . ALA A 1 174 ? 10.171 -9.263 -13.664 1.00 89.50 174 ALA A N 1
ATOM 1332 C CA . ALA A 1 174 ? 8.957 -9.005 -12.889 1.00 89.50 174 ALA A CA 1
ATOM 1333 C C . ALA A 1 174 ? 8.855 -9.900 -11.634 1.00 89.50 174 ALA A C 1
ATOM 1335 O O . ALA A 1 174 ? 8.571 -9.419 -10.532 1.00 89.50 174 ALA A O 1
ATOM 1336 N N . GLY A 1 175 ? 9.160 -11.195 -11.767 1.00 89.88 175 GLY A N 1
ATOM 1337 C CA . GLY A 1 175 ? 9.202 -12.136 -10.645 1.00 89.88 175 GLY A CA 1
ATOM 1338 C C . GLY A 1 175 ? 10.263 -11.788 -9.593 1.00 89.88 175 GLY A C 1
ATOM 1339 O O . GLY A 1 175 ? 9.986 -11.837 -8.393 1.00 89.88 175 GLY A O 1
ATOM 1340 N N . LEU A 1 176 ? 11.462 -11.378 -10.014 1.00 86.25 176 LEU A N 1
ATOM 1341 C CA . LEU A 1 176 ? 12.521 -10.935 -9.101 1.00 86.25 176 LEU A CA 1
ATOM 1342 C C . LEU A 1 176 ? 12.127 -9.656 -8.359 1.00 86.25 176 LEU A C 1
ATOM 1344 O O . LEU A 1 176 ? 12.287 -9.586 -7.137 1.00 86.25 176 LEU A O 1
ATOM 1348 N N . VAL A 1 177 ? 11.546 -8.679 -9.062 1.00 90.56 177 VAL A N 1
ATOM 1349 C CA . VAL A 1 177 ? 11.018 -7.455 -8.446 1.00 90.56 177 VAL A CA 1
ATOM 1350 C C . VAL A 1 177 ? 9.969 -7.801 -7.389 1.00 90.56 177 VAL A C 1
ATOM 1352 O O . VAL A 1 177 ? 10.025 -7.238 -6.294 1.00 90.56 177 VAL A O 1
ATOM 1355 N N . PHE A 1 178 ? 9.064 -8.750 -7.658 1.00 93.69 178 PHE A N 1
ATOM 1356 C CA . PHE A 1 178 ? 8.090 -9.233 -6.674 1.00 93.69 178 PHE A CA 1
ATOM 1357 C C . PHE A 1 178 ? 8.775 -9.793 -5.416 1.00 93.69 178 PHE A C 1
ATOM 1359 O O . PHE A 1 178 ? 8.465 -9.356 -4.307 1.00 93.69 178 PHE A O 1
ATOM 1366 N N . VAL A 1 179 ? 9.727 -10.722 -5.563 1.00 90.31 179 VAL A N 1
ATOM 1367 C CA . VAL A 1 179 ? 10.373 -11.408 -4.426 1.00 90.31 179 VAL A CA 1
ATOM 1368 C C . VAL A 1 179 ? 11.206 -10.445 -3.582 1.00 90.31 179 VAL A C 1
ATOM 1370 O O . VAL A 1 179 ? 11.080 -10.423 -2.355 1.00 90.31 179 VAL A O 1
ATOM 1373 N N . VAL A 1 180 ? 12.030 -9.615 -4.223 1.00 86.38 180 VAL A N 1
ATOM 1374 C CA . VAL A 1 180 ? 12.874 -8.636 -3.524 1.00 86.38 180 VAL A CA 1
ATOM 1375 C C . VAL A 1 180 ? 12.006 -7.644 -2.757 1.00 86.38 180 VAL A C 1
ATOM 1377 O O . VAL A 1 180 ? 12.264 -7.363 -1.585 1.00 86.38 180 VAL A O 1
ATOM 1380 N N . ASN A 1 181 ? 10.931 -7.149 -3.376 1.00 89.81 181 ASN A N 1
ATOM 1381 C CA . ASN A 1 181 ? 10.055 -6.185 -2.721 1.00 89.81 181 ASN A CA 1
ATOM 1382 C C . ASN A 1 181 ? 9.139 -6.811 -1.674 1.00 89.81 181 ASN A C 1
ATOM 1384 O O . ASN A 1 181 ? 8.798 -6.127 -0.713 1.00 89.81 181 ASN A O 1
ATOM 1388 N N . ALA A 1 182 ? 8.802 -8.095 -1.779 1.00 89.81 182 ALA A N 1
ATOM 1389 C CA . ALA A 1 182 ? 8.199 -8.818 -0.669 1.00 89.81 182 ALA A CA 1
ATOM 1390 C C . ALA A 1 182 ? 9.134 -8.808 0.551 1.00 89.81 182 ALA A C 1
ATOM 1392 O O . ALA A 1 182 ? 8.714 -8.414 1.636 1.00 89.81 182 ALA A O 1
ATOM 1393 N N . GLY A 1 183 ? 10.420 -9.126 0.371 1.00 85.38 183 GLY A N 1
ATOM 1394 C CA . GLY A 1 183 ? 11.416 -9.046 1.446 1.00 85.38 183 GLY A CA 1
ATOM 1395 C C . GLY A 1 183 ? 11.552 -7.637 2.036 1.00 85.38 183 GLY A C 1
ATOM 1396 O O . GLY A 1 183 ? 11.470 -7.459 3.251 1.00 85.38 183 GLY A O 1
ATOM 1397 N N . LEU A 1 184 ? 11.683 -6.615 1.185 1.00 81.81 184 LEU A N 1
ATOM 1398 C CA . LEU A 1 184 ? 11.799 -5.219 1.626 1.00 81.81 184 LEU A CA 1
ATOM 1399 C C . LEU A 1 184 ? 10.547 -4.715 2.354 1.00 81.81 184 LEU A C 1
ATOM 1401 O O . LEU A 1 184 ? 10.671 -3.988 3.337 1.00 81.81 184 LEU A O 1
ATOM 1405 N N . ALA A 1 185 ? 9.349 -5.124 1.933 1.00 85.38 185 ALA A N 1
ATOM 1406 C CA . ALA A 1 185 ? 8.103 -4.734 2.592 1.00 85.38 185 ALA A CA 1
ATOM 1407 C C . ALA A 1 185 ? 7.984 -5.276 4.023 1.00 85.38 185 ALA A C 1
ATOM 1409 O O . ALA A 1 185 ? 7.268 -4.692 4.835 1.00 85.38 185 ALA A O 1
ATOM 1410 N N . ALA A 1 186 ? 8.696 -6.359 4.352 1.00 77.75 186 ALA A N 1
ATOM 1411 C CA . ALA A 1 186 ? 8.794 -6.842 5.726 1.00 77.75 186 ALA A CA 1
ATOM 1412 C C . ALA A 1 186 ? 9.574 -5.878 6.631 1.00 77.75 186 ALA A C 1
ATOM 1414 O O . ALA A 1 186 ? 9.255 -5.748 7.812 1.00 77.75 186 ALA A O 1
ATOM 1415 N N . LEU A 1 187 ? 10.576 -5.201 6.061 1.00 73.06 187 LEU A N 1
ATOM 1416 C CA . LEU A 1 187 ? 11.437 -4.237 6.747 1.00 73.06 187 LEU A CA 1
ATOM 1417 C C . LEU A 1 187 ? 10.826 -2.832 6.766 1.00 73.06 187 LEU A C 1
ATOM 1419 O O . LEU A 1 187 ? 10.991 -2.103 7.741 1.00 73.06 187 LEU A O 1
ATOM 1423 N N . VAL A 1 188 ? 10.108 -2.460 5.701 1.00 78.19 188 VAL A N 1
ATOM 1424 C CA . VAL A 1 188 ? 9.456 -1.154 5.532 1.00 78.19 188 VAL A CA 1
ATOM 1425 C C . VAL A 1 188 ? 7.947 -1.360 5.327 1.00 78.19 188 VAL A C 1
ATOM 1427 O O . VAL A 1 188 ? 7.460 -1.429 4.193 1.00 78.19 188 VAL A O 1
ATOM 1430 N N . PRO A 1 189 ? 7.164 -1.447 6.420 1.00 66.00 189 PRO A N 1
ATOM 1431 C CA . PRO A 1 189 ? 5.745 -1.792 6.344 1.00 66.00 189 PRO A CA 1
ATOM 1432 C C . PRO A 1 189 ? 4.899 -0.718 5.651 1.00 66.00 189 PRO A C 1
ATOM 1434 O O . PRO A 1 189 ? 3.843 -1.031 5.102 1.00 66.00 189 PRO A O 1
ATOM 1437 N N . SER A 1 190 ? 5.348 0.541 5.636 1.00 76.38 190 SER A N 1
ATOM 1438 C CA . SER A 1 190 ? 4.624 1.639 4.991 1.00 76.38 190 SER A CA 1
ATOM 1439 C C . SER A 1 190 ? 4.729 1.556 3.465 1.00 76.38 190 SER A C 1
ATOM 1441 O O . SER A 1 190 ? 5.814 1.398 2.908 1.00 76.38 190 SER A O 1
ATOM 1443 N N . SER A 1 191 ? 3.598 1.676 2.765 1.00 80.44 191 SER A N 1
ATOM 1444 C CA . SER A 1 191 ? 3.566 1.663 1.295 1.00 80.44 191 SER A CA 1
ATOM 1445 C C . SER A 1 191 ? 4.327 2.849 0.702 1.00 80.44 191 SER A C 1
ATOM 1447 O O . SER A 1 191 ? 5.142 2.664 -0.197 1.00 80.44 191 SER A O 1
ATOM 1449 N N . SER A 1 192 ? 4.117 4.050 1.244 1.00 79.81 192 SER A N 1
ATOM 1450 C CA . SER A 1 192 ? 4.744 5.286 0.765 1.00 79.81 192 SER A CA 1
ATOM 1451 C C . SER A 1 192 ? 6.251 5.322 1.033 1.00 79.81 192 SER A C 1
ATOM 1453 O O . SER A 1 192 ? 7.020 5.691 0.150 1.00 79.81 192 SER A O 1
ATOM 1455 N N . GLY A 1 193 ? 6.688 4.904 2.229 1.00 73.81 193 GLY A N 1
ATOM 1456 C CA . GLY A 1 193 ? 8.111 4.859 2.584 1.00 73.81 193 GLY A CA 1
ATOM 1457 C C . GLY A 1 193 ? 8.870 3.807 1.778 1.00 73.81 193 GLY A C 1
ATOM 1458 O O . GLY A 1 193 ? 9.971 4.065 1.301 1.00 73.81 193 GLY A O 1
ATOM 1459 N N . HIS A 1 194 ? 8.247 2.649 1.542 1.00 80.69 194 HIS A N 1
ATOM 1460 C CA . HIS A 1 194 ? 8.801 1.629 0.655 1.00 80.69 194 HIS A CA 1
ATOM 1461 C C . HIS A 1 194 ? 8.873 2.130 -0.791 1.00 80.69 194 HIS A C 1
ATOM 1463 O O . HIS A 1 194 ? 9.918 1.996 -1.416 1.00 80.69 194 HIS A O 1
ATOM 1469 N N . ALA A 1 195 ? 7.822 2.763 -1.321 1.00 85.00 195 ALA A N 1
ATOM 1470 C CA . ALA A 1 195 ? 7.850 3.320 -2.675 1.00 85.00 195 ALA A CA 1
ATOM 1471 C C . ALA A 1 195 ? 8.981 4.345 -2.846 1.00 85.00 195 ALA A C 1
ATOM 1473 O O . ALA A 1 195 ? 9.722 4.277 -3.822 1.00 85.00 195 ALA A O 1
ATOM 1474 N N . ALA A 1 196 ? 9.154 5.244 -1.870 1.00 76.50 196 ALA A N 1
ATOM 1475 C CA . ALA A 1 196 ? 10.211 6.252 -1.883 1.00 76.50 196 ALA A CA 1
ATOM 1476 C C . ALA A 1 196 ? 11.624 5.644 -1.902 1.00 76.50 196 ALA A C 1
ATOM 1478 O O . ALA A 1 196 ? 12.530 6.246 -2.470 1.00 76.50 196 ALA A O 1
ATOM 1479 N N . LEU A 1 197 ? 11.803 4.462 -1.305 1.00 75.06 197 LEU A N 1
ATOM 1480 C CA . LEU A 1 197 ? 13.068 3.727 -1.296 1.00 75.06 197 LEU A CA 1
ATOM 1481 C C . LEU A 1 197 ? 13.280 2.883 -2.557 1.00 75.06 197 LEU A C 1
ATOM 1483 O O . LEU A 1 197 ? 14.388 2.834 -3.079 1.00 75.06 197 LEU A O 1
ATOM 1487 N N . ALA A 1 198 ? 12.236 2.218 -3.050 1.00 84.06 198 ALA A N 1
ATOM 1488 C CA . ALA A 1 198 ? 12.353 1.256 -4.141 1.00 84.06 198 ALA A CA 1
ATOM 1489 C C . ALA A 1 198 ? 12.274 1.901 -5.532 1.00 84.06 198 ALA A C 1
ATOM 1491 O O . ALA A 1 198 ? 13.035 1.522 -6.415 1.00 84.06 198 ALA A O 1
ATOM 1492 N N . MET A 1 199 ? 11.378 2.870 -5.749 1.00 87.25 199 MET A N 1
ATOM 1493 C CA . MET A 1 199 ? 11.120 3.430 -7.085 1.00 87.25 199 MET A CA 1
ATOM 1494 C C . MET A 1 199 ? 12.322 4.122 -7.728 1.00 87.25 199 MET A C 1
ATOM 1496 O O . MET A 1 199 ? 12.525 3.913 -8.921 1.00 87.25 199 MET A O 1
ATOM 1500 N N . PRO A 1 200 ? 13.157 4.882 -6.995 1.00 78.12 200 PRO A N 1
ATOM 1501 C CA . PRO A 1 200 ? 14.331 5.495 -7.607 1.00 78.12 200 PRO A CA 1
ATOM 1502 C C . PRO A 1 200 ? 15.357 4.491 -8.139 1.00 78.12 200 PRO A C 1
ATOM 1504 O O . PRO A 1 200 ? 16.153 4.840 -9.001 1.00 78.12 200 PRO A O 1
ATOM 1507 N N . LEU A 1 201 ? 15.335 3.259 -7.625 1.00 77.50 201 LEU A N 1
ATOM 1508 C CA . LEU A 1 201 ? 16.153 2.159 -8.123 1.00 77.50 201 LEU A CA 1
ATOM 1509 C C . LEU A 1 201 ? 15.417 1.405 -9.234 1.00 77.50 201 LEU A C 1
ATOM 1511 O O . LEU A 1 201 ? 15.971 1.177 -10.298 1.00 77.50 201 LEU A O 1
ATOM 1515 N N . LEU A 1 202 ? 14.155 1.034 -9.010 1.00 84.75 202 LEU A N 1
ATOM 1516 C CA . LEU A 1 202 ? 13.393 0.188 -9.930 1.00 84.75 202 LEU A CA 1
ATOM 1517 C C . LEU A 1 202 ? 13.036 0.870 -11.254 1.00 84.75 202 LEU A C 1
ATOM 1519 O O . LEU A 1 202 ? 12.953 0.176 -12.260 1.00 84.75 202 LEU A O 1
ATOM 1523 N N . ALA A 1 203 ? 12.812 2.187 -11.266 1.00 82.94 203 ALA A N 1
ATOM 1524 C CA . ALA A 1 203 ? 12.464 2.921 -12.483 1.00 82.94 203 ALA A CA 1
ATOM 1525 C C . ALA A 1 203 ? 13.577 2.859 -13.549 1.00 82.94 203 ALA A C 1
ATOM 1527 O O . ALA A 1 203 ? 13.314 2.296 -14.611 1.00 82.94 203 ALA A O 1
ATOM 1528 N N . PRO A 1 204 ? 14.823 3.305 -13.273 1.00 73.25 204 PRO A N 1
ATOM 1529 C CA . PRO A 1 204 ? 15.892 3.219 -14.269 1.00 73.25 204 PRO A CA 1
ATOM 1530 C C . PRO A 1 204 ? 16.274 1.765 -14.589 1.00 73.25 204 PRO A C 1
ATOM 1532 O O . PRO A 1 204 ? 16.707 1.463 -15.696 1.00 73.25 204 PRO A O 1
ATOM 1535 N N . LEU A 1 205 ? 16.060 0.833 -13.653 1.00 75.19 205 LEU A N 1
ATOM 1536 C CA . LEU A 1 205 ? 16.251 -0.595 -13.911 1.00 75.19 205 LEU A CA 1
ATOM 1537 C C . LEU A 1 205 ? 15.218 -1.189 -14.866 1.00 75.19 205 LEU A C 1
ATOM 1539 O O . LEU A 1 205 ? 15.569 -2.056 -15.662 1.00 75.19 205 LEU A O 1
ATOM 1543 N N . GLY A 1 206 ? 13.967 -0.736 -14.790 1.00 82.38 206 GLY A N 1
ATOM 1544 C CA . GLY A 1 206 ? 12.935 -1.086 -15.761 1.00 82.38 206 GLY A CA 1
ATOM 1545 C C . GLY A 1 206 ? 13.310 -0.623 -17.163 1.00 82.38 206 GLY A C 1
ATOM 1546 O O . GLY A 1 206 ? 13.282 -1.429 -18.089 1.00 82.38 206 GLY A O 1
ATOM 1547 N N . ASP A 1 207 ? 13.747 0.636 -17.287 1.00 81.75 207 ASP A N 1
ATOM 1548 C CA . ASP A 1 207 ? 14.146 1.238 -18.566 1.00 81.75 207 ASP A CA 1
ATOM 1549 C C . ASP A 1 207 ? 15.260 0.450 -19.263 1.00 81.75 207 ASP A C 1
ATOM 1551 O O . ASP A 1 207 ? 15.175 0.183 -20.461 1.00 81.75 207 ASP A O 1
ATOM 1555 N N . LEU A 1 208 ? 16.278 0.015 -18.518 1.00 73.12 208 LEU A N 1
ATOM 1556 C CA . LEU A 1 208 ? 17.371 -0.776 -19.089 1.00 73.12 208 LEU A CA 1
ATOM 1557 C C . LEU A 1 208 ? 17.003 -2.208 -19.422 1.00 73.12 208 LEU A C 1
ATOM 1559 O O . LEU A 1 208 ? 17.481 -2.752 -20.413 1.00 73.12 208 LEU A O 1
ATOM 1563 N N . ALA A 1 209 ? 16.172 -2.834 -18.592 1.00 76.31 209 ALA A N 1
ATOM 1564 C CA . ALA A 1 209 ? 15.700 -4.185 -18.850 1.00 76.31 209 ALA A CA 1
ATOM 1565 C C . ALA A 1 209 ? 14.685 -4.238 -20.009 1.00 76.31 209 ALA A C 1
ATOM 1567 O O . ALA A 1 209 ? 14.234 -5.325 -20.359 1.00 76.31 209 ALA A O 1
ATOM 1568 N N . GLY A 1 210 ? 14.302 -3.085 -20.577 1.00 78.81 210 GLY A N 1
ATOM 1569 C CA . GLY A 1 210 ? 13.243 -2.979 -21.578 1.00 78.81 210 GLY A CA 1
ATOM 1570 C C . GLY A 1 210 ? 11.852 -3.274 -21.013 1.00 78.81 210 GLY A C 1
ATOM 1571 O O . GLY A 1 210 ? 10.927 -3.524 -21.775 1.00 78.81 210 GLY A O 1
ATOM 1572 N N . VAL A 1 211 ? 11.691 -3.257 -19.687 1.00 85.19 211 VAL A N 1
ATOM 1573 C CA . VAL A 1 211 ? 10.451 -3.634 -19.006 1.00 85.19 211 VAL A CA 1
ATOM 1574 C C . VAL A 1 211 ? 9.593 -2.396 -18.772 1.00 85.19 211 VAL A C 1
ATOM 1576 O O . VAL A 1 211 ? 10.018 -1.441 -18.117 1.00 85.19 211 VAL A O 1
ATOM 1579 N N . GLY A 1 212 ? 8.342 -2.442 -19.233 1.00 87.25 212 GLY A N 1
ATOM 1580 C CA . GLY A 1 212 ? 7.378 -1.358 -19.044 1.00 87.25 212 GLY A CA 1
ATOM 1581 C C . GLY A 1 212 ? 7.233 -0.935 -17.576 1.00 87.25 212 GLY A C 1
ATOM 1582 O O . GLY A 1 212 ? 7.086 -1.766 -16.672 1.00 87.25 212 GLY A O 1
ATOM 1583 N N . HIS A 1 213 ? 7.242 0.379 -17.316 1.00 88.88 213 HIS A N 1
ATOM 1584 C CA . HIS A 1 213 ? 7.101 0.939 -15.961 1.00 88.88 213 HIS A CA 1
ATOM 1585 C C . HIS A 1 213 ? 5.840 0.443 -15.251 1.00 88.88 213 HIS A C 1
ATOM 1587 O O . HIS A 1 213 ? 5.826 0.269 -14.032 1.00 88.88 213 HIS A O 1
ATOM 1593 N N . ASP A 1 214 ? 4.766 0.194 -15.993 1.00 90.75 214 ASP A N 1
ATOM 1594 C CA . ASP A 1 214 ? 3.523 -0.340 -15.461 1.00 90.75 214 ASP A CA 1
ATOM 1595 C C . ASP A 1 214 ? 3.702 -1.754 -14.888 1.00 90.75 214 ASP A C 1
ATOM 1597 O O . ASP A 1 214 ? 3.172 -2.019 -13.799 1.00 90.75 214 ASP A O 1
ATOM 1601 N N . LEU A 1 215 ? 4.482 -2.619 -15.547 1.00 92.12 215 LEU A N 1
ATOM 1602 C CA . LEU A 1 215 ? 4.827 -3.960 -15.077 1.00 92.12 215 LEU A CA 1
ATOM 1603 C C . LEU A 1 215 ? 5.791 -3.899 -13.888 1.00 92.12 215 LEU A C 1
ATOM 1605 O O . LEU A 1 215 ? 5.574 -4.611 -12.903 1.00 92.12 215 LEU A O 1
ATOM 1609 N N . VAL A 1 216 ? 6.779 -2.997 -13.901 1.00 91.75 216 VAL A N 1
ATOM 1610 C CA . VAL A 1 216 ? 7.683 -2.761 -12.757 1.00 91.75 216 VAL A CA 1
ATOM 1611 C C . VAL A 1 216 ? 6.903 -2.335 -11.514 1.00 91.75 216 VAL A C 1
ATOM 1613 O O . VAL A 1 216 ? 7.010 -2.960 -10.455 1.00 91.75 216 VAL A O 1
ATOM 1616 N N . ILE A 1 217 ? 6.054 -1.312 -11.644 1.00 93.25 217 ILE A N 1
ATOM 1617 C CA . ILE A 1 217 ? 5.233 -0.798 -10.542 1.00 93.25 217 ILE A CA 1
ATOM 1618 C C . ILE A 1 217 ? 4.253 -1.873 -10.063 1.00 93.25 217 ILE A C 1
ATOM 1620 O O . ILE A 1 217 ? 4.030 -2.008 -8.860 1.00 93.25 217 ILE A O 1
ATOM 1624 N N . THR A 1 218 ? 3.669 -2.657 -10.973 1.00 94.62 218 THR A N 1
ATOM 1625 C CA . THR A 1 218 ? 2.730 -3.729 -10.605 1.00 94.62 218 THR A CA 1
ATOM 1626 C C . THR A 1 218 ? 3.439 -4.869 -9.871 1.00 94.62 218 THR A C 1
ATOM 1628 O O . THR A 1 218 ? 2.927 -5.354 -8.860 1.00 94.62 218 THR A O 1
ATOM 1631 N N . SER A 1 219 ? 4.637 -5.253 -10.309 1.00 93.75 219 SER A N 1
ATOM 1632 C CA . SER A 1 219 ? 5.471 -6.270 -9.654 1.00 93.75 219 SER A CA 1
ATOM 1633 C C . SER A 1 219 ? 5.901 -5.828 -8.255 1.00 93.75 219 SER A C 1
ATOM 1635 O O . SER A 1 219 ? 5.774 -6.583 -7.290 1.00 93.75 219 SER A O 1
ATOM 1637 N N . TRP A 1 220 ? 6.314 -4.564 -8.111 1.00 94.50 220 TRP A N 1
ATOM 1638 C CA . TRP A 1 220 ? 6.597 -3.955 -6.812 1.00 94.50 220 TRP A CA 1
ATOM 1639 C C . TRP A 1 220 ? 5.362 -3.962 -5.901 1.00 94.50 220 TRP A C 1
ATOM 1641 O O . TRP A 1 220 ? 5.429 -4.437 -4.766 1.00 94.50 220 TRP A O 1
ATOM 1651 N N . ALA A 1 221 ? 4.226 -3.462 -6.396 1.00 94.06 221 ALA A N 1
ATOM 1652 C CA . ALA A 1 221 ? 3.009 -3.297 -5.606 1.00 94.06 221 ALA A CA 1
ATOM 1653 C C . ALA A 1 221 ? 2.465 -4.641 -5.112 1.00 94.06 221 ALA A C 1
ATOM 1655 O O . ALA A 1 221 ? 2.055 -4.760 -3.957 1.00 94.06 221 ALA A O 1
ATOM 1656 N N . THR A 1 222 ? 2.487 -5.659 -5.973 1.00 94.69 222 THR A N 1
ATOM 1657 C CA . THR A 1 222 ? 2.010 -7.003 -5.637 1.00 94.69 222 THR A CA 1
ATOM 1658 C C . THR A 1 222 ? 2.946 -7.727 -4.674 1.00 94.69 222 THR A C 1
ATOM 1660 O O . THR A 1 222 ? 2.451 -8.299 -3.706 1.00 94.69 222 THR A O 1
ATOM 1663 N N . GLY A 1 223 ? 4.270 -7.639 -4.848 1.00 94.25 223 GLY A N 1
ATOM 1664 C CA . GLY A 1 223 ? 5.240 -8.211 -3.902 1.00 94.25 223 GLY A CA 1
ATOM 1665 C C . GLY A 1 223 ? 5.135 -7.574 -2.522 1.00 94.25 223 GLY A C 1
ATOM 1666 O O . GLY A 1 223 ? 5.014 -8.253 -1.498 1.00 94.25 223 GLY A O 1
ATOM 1667 N N . ALA A 1 224 ? 5.076 -6.245 -2.495 1.00 91.81 224 ALA A N 1
ATOM 1668 C CA . ALA A 1 224 ? 4.973 -5.498 -1.257 1.00 91.81 224 ALA A CA 1
ATOM 1669 C C . ALA A 1 224 ? 3.610 -5.703 -0.562 1.00 91.81 224 ALA A C 1
ATOM 1671 O O . ALA A 1 224 ? 3.539 -5.803 0.662 1.00 91.81 224 ALA A O 1
ATOM 1672 N N . GLY A 1 225 ? 2.514 -5.772 -1.324 1.00 91.88 225 GLY A N 1
ATOM 1673 C CA . GLY A 1 225 ? 1.176 -6.075 -0.809 1.00 91.88 225 GLY A CA 1
ATOM 1674 C C . GLY A 1 225 ? 1.067 -7.493 -0.251 1.00 91.88 225 GLY A C 1
ATOM 1675 O O . GLY A 1 225 ? 0.529 -7.675 0.839 1.00 91.88 225 GLY A O 1
ATOM 1676 N N . TRP A 1 226 ? 1.644 -8.475 -0.948 1.00 95.00 226 TRP A N 1
ATOM 1677 C CA . TRP A 1 226 ? 1.669 -9.877 -0.534 1.00 95.00 226 TRP A CA 1
ATOM 1678 C C . TRP A 1 226 ? 2.323 -10.059 0.840 1.00 95.00 226 TRP A C 1
ATOM 1680 O O . TRP A 1 226 ? 1.725 -10.670 1.724 1.00 95.00 226 TRP A O 1
ATOM 1690 N N . MET A 1 227 ? 3.496 -9.458 1.074 1.00 93.06 227 MET A N 1
ATOM 1691 C CA . MET A 1 227 ? 4.177 -9.589 2.369 1.00 93.06 227 MET A CA 1
ATOM 1692 C C . MET A 1 227 ? 3.396 -8.923 3.511 1.00 93.06 227 MET A C 1
ATOM 1694 O O . MET A 1 227 ? 3.336 -9.436 4.632 1.00 93.06 227 MET A O 1
ATOM 1698 N N . ARG A 1 228 ? 2.724 -7.800 3.231 1.00 90.12 228 ARG A N 1
ATOM 1699 C CA . ARG A 1 228 ? 1.921 -7.072 4.227 1.00 90.12 228 ARG A CA 1
ATOM 1700 C C . ARG A 1 228 ? 0.738 -7.872 4.773 1.00 90.12 228 ARG A C 1
ATOM 1702 O O . ARG A 1 228 ? 0.209 -7.498 5.818 1.00 90.12 228 ARG A O 1
ATOM 1709 N N . MET A 1 229 ? 0.336 -8.960 4.115 1.00 91.00 229 MET A N 1
ATOM 1710 C CA . MET A 1 229 ? -0.742 -9.837 4.583 1.00 91.00 229 MET A CA 1
ATOM 1711 C C . MET A 1 229 ? -0.334 -10.742 5.750 1.00 91.00 229 MET A C 1
ATOM 1713 O O . MET A 1 229 ? -1.213 -11.299 6.404 1.00 91.00 229 MET A O 1
ATOM 1717 N N . ILE A 1 230 ? 0.964 -10.908 6.021 1.00 91.31 230 ILE A N 1
ATOM 1718 C CA . ILE A 1 230 ? 1.435 -11.770 7.112 1.00 91.31 230 ILE A CA 1
ATOM 1719 C C . ILE A 1 230 ? 2.244 -11.028 8.161 1.00 91.31 230 ILE A C 1
ATOM 1721 O O . ILE A 1 230 ? 2.176 -11.408 9.318 1.00 91.31 230 ILE A O 1
ATOM 1725 N N . ILE A 1 231 ? 2.984 -9.976 7.811 1.00 86.44 231 ILE A N 1
ATOM 1726 C CA . ILE A 1 231 ? 3.927 -9.375 8.763 1.00 86.44 231 ILE A CA 1
ATOM 1727 C C . ILE A 1 231 ? 3.228 -8.780 10.000 1.00 86.44 231 ILE A C 1
ATOM 1729 O O . ILE A 1 231 ? 2.278 -8.005 9.866 1.00 86.44 231 ILE A O 1
ATOM 1733 N N . PRO A 1 232 ? 3.737 -9.056 11.214 1.00 76.44 232 PRO A N 1
ATOM 1734 C CA . PRO A 1 232 ? 3.131 -8.580 12.458 1.00 76.44 232 PRO A CA 1
ATOM 1735 C C . PRO A 1 232 ? 3.324 -7.071 12.670 1.00 76.44 232 PRO A C 1
ATOM 1737 O O . PRO A 1 232 ? 2.704 -6.471 13.540 1.00 76.44 232 PRO A O 1
ATOM 1740 N N . THR A 1 233 ? 4.174 -6.431 11.868 1.00 75.81 233 THR A N 1
ATOM 1741 C CA . THR A 1 233 ? 4.379 -4.978 11.859 1.00 75.81 233 THR A CA 1
ATOM 1742 C C . THR A 1 233 ? 3.258 -4.224 11.136 1.00 75.81 233 THR A C 1
ATOM 1744 O O . THR A 1 233 ? 3.206 -2.996 11.198 1.00 75.81 233 THR A O 1
ATOM 1747 N N . ASN A 1 234 ? 2.335 -4.927 10.468 1.00 78.44 234 ASN A N 1
ATOM 1748 C CA . ASN A 1 234 ? 1.134 -4.326 9.903 1.00 78.44 234 ASN A CA 1
ATOM 1749 C C . ASN A 1 234 ? 0.070 -4.130 10.999 1.00 78.44 234 ASN A C 1
ATOM 1751 O O . ASN A 1 234 ? -0.604 -5.073 11.416 1.00 78.44 234 ASN A O 1
ATOM 1755 N N . ALA A 1 235 ? -0.112 -2.881 11.433 1.00 71.38 235 ALA A N 1
ATOM 1756 C CA . ALA A 1 235 ? -1.057 -2.526 12.492 1.00 71.38 235 ALA A CA 1
ATOM 1757 C C . ALA A 1 235 ? -2.516 -2.894 12.169 1.00 71.38 235 ALA A C 1
ATOM 1759 O O . ALA A 1 235 ? -3.251 -3.302 13.064 1.00 71.38 235 ALA A O 1
ATOM 1760 N N . VAL A 1 236 ? -2.936 -2.797 10.901 1.00 79.88 236 VAL A N 1
ATOM 1761 C CA . VAL A 1 236 ? -4.304 -3.158 10.484 1.00 79.88 236 VAL A CA 1
ATOM 1762 C C . VAL A 1 236 ? -4.520 -4.661 10.623 1.00 79.88 236 VAL A C 1
ATOM 1764 O O . VAL A 1 236 ? -5.554 -5.092 11.131 1.00 79.88 236 VAL A O 1
ATOM 1767 N N . LEU A 1 237 ? -3.523 -5.457 10.226 1.00 82.19 237 LEU A N 1
ATOM 1768 C CA . LEU A 1 237 ? -3.558 -6.907 10.382 1.00 82.19 237 LEU A CA 1
ATOM 1769 C C . LEU A 1 237 ? -3.638 -7.296 11.862 1.00 82.19 237 LEU A C 1
ATOM 1771 O O . LEU A 1 237 ? -4.525 -8.052 12.251 1.00 82.19 237 LEU A O 1
ATOM 1775 N N . MET A 1 238 ? -2.747 -6.750 12.692 1.00 80.38 238 MET A N 1
ATOM 1776 C CA . MET A 1 238 ? -2.729 -7.046 14.126 1.00 80.38 238 MET A CA 1
ATOM 1777 C C . MET A 1 238 ? -4.008 -6.589 14.832 1.00 80.38 238 MET A C 1
ATOM 1779 O O . MET A 1 238 ? -4.525 -7.319 15.674 1.00 80.38 238 MET A O 1
ATOM 1783 N N . GLY A 1 239 ? -4.557 -5.433 14.450 1.00 72.31 239 GLY A N 1
ATOM 1784 C CA . GLY A 1 239 ? -5.852 -4.959 14.934 1.00 72.31 239 GLY A CA 1
ATOM 1785 C C . GLY A 1 239 ? -6.993 -5.905 14.555 1.00 72.31 239 GLY A C 1
ATOM 1786 O O . GLY A 1 239 ? -7.795 -6.265 15.410 1.00 72.31 239 GLY A O 1
ATOM 1787 N N . GLY A 1 240 ? -7.035 -6.376 13.305 1.00 78.00 240 GLY A N 1
ATOM 1788 C CA . GLY A 1 240 ? -8.032 -7.350 12.849 1.00 78.00 240 GLY A CA 1
ATOM 1789 C C . GLY A 1 240 ? -7.934 -8.700 13.568 1.00 78.00 240 GLY A C 1
ATOM 1790 O O . GLY A 1 240 ? -8.952 -9.252 13.976 1.00 78.00 240 GLY A O 1
ATOM 1791 N N . ILE A 1 241 ? -6.716 -9.207 13.779 1.00 76.56 241 ILE A N 1
ATOM 1792 C CA . ILE A 1 241 ? -6.458 -10.447 14.530 1.00 76.56 241 ILE A CA 1
ATOM 1793 C C . ILE A 1 241 ? -6.920 -10.308 15.990 1.00 76.56 241 ILE A C 1
ATOM 1795 O O . ILE A 1 241 ? -7.577 -11.210 16.510 1.00 76.56 241 ILE A O 1
ATOM 1799 N N . ALA A 1 242 ? -6.626 -9.169 16.626 1.00 68.62 242 ALA A N 1
ATOM 1800 C CA . ALA A 1 242 ? -7.054 -8.879 17.991 1.00 68.62 242 ALA A CA 1
ATOM 1801 C C . ALA A 1 242 ? -8.585 -8.801 18.111 1.00 68.62 242 ALA A C 1
ATOM 1803 O O . ALA A 1 242 ? -9.154 -9.410 19.011 1.00 68.62 242 ALA A O 1
ATOM 1804 N N . LEU A 1 243 ? -9.257 -8.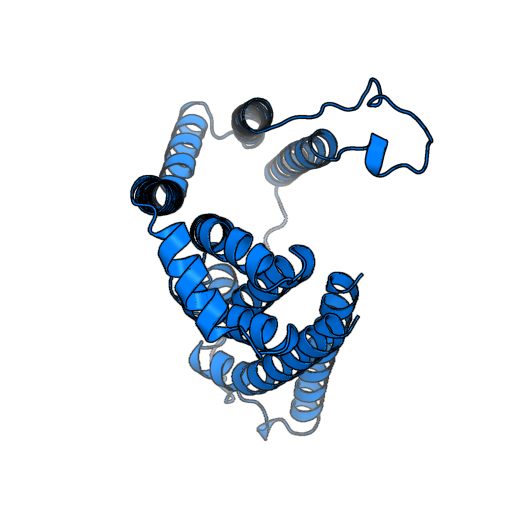122 17.173 1.00 70.00 243 LEU A N 1
ATOM 1805 C CA . LEU A 1 243 ? -10.723 -8.050 17.118 1.00 70.00 243 LEU A CA 1
ATOM 1806 C C . LEU A 1 243 ? -11.376 -9.414 16.877 1.00 70.00 243 LEU A C 1
ATOM 1808 O O . LEU A 1 243 ? -12.462 -9.676 17.383 1.00 70.00 243 LEU A O 1
ATOM 1812 N N . ALA A 1 244 ? -10.721 -10.287 16.112 1.00 74.94 244 ALA A N 1
ATOM 1813 C CA . ALA A 1 244 ? -11.187 -11.649 15.889 1.00 74.94 244 ALA A CA 1
ATOM 1814 C C . ALA A 1 244 ? -10.981 -12.566 17.111 1.00 74.94 244 ALA A C 1
ATOM 1816 O O . ALA A 1 244 ? -11.469 -13.694 17.097 1.00 74.94 244 ALA A O 1
ATOM 1817 N N . GLY A 1 245 ? -10.244 -12.123 18.138 1.00 68.69 245 GLY A N 1
ATOM 1818 C CA . GLY A 1 245 ? -9.920 -12.937 19.312 1.00 68.69 245 GLY A CA 1
ATOM 1819 C C . GLY A 1 245 ? -9.011 -14.129 18.995 1.00 68.69 245 GLY A C 1
ATOM 1820 O O . GLY A 1 245 ? -9.022 -15.124 19.714 1.00 68.69 245 GLY A O 1
ATOM 1821 N N . VAL A 1 246 ? -8.241 -14.073 17.901 1.00 77.75 246 VAL A N 1
ATOM 1822 C CA . VAL A 1 246 ? -7.398 -15.189 17.444 1.00 77.75 246 VAL A CA 1
ATOM 1823 C C . VAL A 1 246 ? -5.927 -14.874 17.703 1.00 77.75 246 VAL A C 1
ATOM 1825 O O . VAL A 1 246 ? -5.463 -13.771 17.454 1.00 77.75 246 VAL A O 1
ATOM 1828 N N . GLY A 1 247 ? -5.142 -15.847 18.168 1.00 77.81 247 GLY A N 1
ATOM 1829 C CA . GLY A 1 247 ? -3.691 -15.672 18.291 1.00 77.81 247 GLY A CA 1
ATOM 1830 C C . GLY A 1 247 ? -2.990 -15.597 16.925 1.00 77.81 247 GLY A C 1
ATOM 1831 O O . GLY A 1 247 ? -3.302 -16.376 16.021 1.00 77.81 247 GLY A O 1
ATOM 1832 N N . TYR A 1 248 ? -1.970 -14.740 16.788 1.00 79.06 248 TYR A N 1
ATOM 1833 C CA . TYR A 1 248 ? -1.190 -14.594 15.545 1.00 79.06 248 TYR A CA 1
ATOM 1834 C C . TYR A 1 248 ? -0.609 -15.928 15.035 1.00 79.06 248 TYR A C 1
ATOM 1836 O O . TYR A 1 248 ? -0.609 -16.187 13.836 1.00 79.06 248 TYR A O 1
ATOM 1844 N N . ASN A 1 249 ? -0.207 -16.834 15.934 1.00 81.62 249 ASN A N 1
ATOM 1845 C CA . ASN A 1 249 ? 0.266 -18.177 15.568 1.00 81.62 249 ASN A CA 1
ATOM 1846 C C . ASN A 1 249 ? -0.794 -18.993 14.804 1.00 81.62 249 ASN A C 1
ATOM 1848 O O . ASN A 1 249 ? -0.473 -19.684 13.833 1.00 81.62 249 ASN A O 1
ATOM 1852 N N . LYS A 1 250 ? -2.061 -18.908 15.234 1.00 85.12 250 LYS A N 1
ATOM 1853 C CA . LYS A 1 250 ? -3.197 -19.594 14.600 1.00 85.12 250 LYS A CA 1
ATOM 1854 C C . LYS A 1 250 ? -3.515 -18.939 13.248 1.00 85.12 250 LYS A C 1
ATOM 1856 O O . LYS A 1 250 ? -3.679 -19.648 12.256 1.00 85.12 250 LYS A O 1
ATOM 1861 N N . TYR A 1 251 ? -3.492 -17.603 13.185 1.00 89.25 251 TYR A N 1
ATOM 1862 C CA . TYR A 1 251 ? -3.624 -16.850 11.931 1.00 89.25 251 TYR A CA 1
ATOM 1863 C C . TYR A 1 251 ? -2.540 -17.223 10.908 1.00 89.25 251 TYR A C 1
ATOM 1865 O O . TYR A 1 251 ? -2.857 -17.538 9.764 1.00 89.25 251 TYR A O 1
ATOM 1873 N N . GLY A 1 252 ? -1.272 -17.263 11.324 1.00 89.44 252 GLY A N 1
ATOM 1874 C CA . GLY A 1 252 ? -0.144 -17.626 10.469 1.00 89.44 252 GLY A CA 1
ATOM 1875 C C . GLY A 1 252 ? -0.340 -18.993 9.811 1.00 89.44 252 GLY A C 1
ATOM 1876 O O . GLY A 1 252 ? -0.245 -19.118 8.594 1.00 89.44 252 GLY A O 1
ATOM 1877 N N . ARG A 1 253 ? -0.715 -20.014 10.592 1.00 89.81 253 ARG A N 1
ATOM 1878 C CA . ARG A 1 253 ? -1.011 -21.360 10.064 1.00 89.81 253 ARG A CA 1
ATOM 1879 C C . ARG A 1 253 ? -2.163 -21.364 9.059 1.00 89.81 253 ARG A C 1
ATOM 1881 O O . ARG A 1 253 ? -2.117 -22.119 8.092 1.00 89.81 253 ARG A O 1
ATOM 1888 N N . PHE A 1 254 ? -3.175 -20.529 9.280 1.00 92.69 254 PHE A N 1
ATOM 1889 C CA . PHE A 1 254 ? -4.302 -20.384 8.366 1.00 92.69 254 PHE A CA 1
ATOM 1890 C C . PHE A 1 254 ? -3.915 -19.680 7.059 1.00 92.69 254 PHE A C 1
ATOM 1892 O O . PHE A 1 254 ? -4.341 -20.114 5.990 1.00 92.69 254 PHE A O 1
ATOM 1899 N N . VAL A 1 255 ? -3.117 -18.610 7.121 1.00 94.44 255 VAL A N 1
ATOM 1900 C CA . VAL A 1 255 ? -2.815 -17.764 5.956 1.00 94.44 255 VAL A CA 1
ATOM 1901 C C . VAL A 1 255 ? -1.631 -18.271 5.128 1.00 94.44 255 VAL A C 1
ATOM 1903 O O . VAL A 1 255 ? -1.595 -18.037 3.925 1.00 94.44 255 VAL A O 1
ATOM 1906 N N . LEU A 1 256 ? -0.676 -19.000 5.715 1.00 93.94 256 LEU A N 1
ATOM 1907 C CA . LEU A 1 256 ? 0.534 -19.464 5.018 1.00 93.94 256 LEU A CA 1
ATOM 1908 C C . LEU A 1 256 ? 0.252 -20.264 3.727 1.00 93.94 256 LEU A C 1
ATOM 1910 O O . LEU A 1 256 ? 0.871 -19.957 2.706 1.00 93.94 256 LEU A O 1
ATOM 1914 N N . PRO A 1 257 ? -0.689 -21.233 3.696 1.00 94.75 257 PRO A N 1
ATOM 1915 C CA . PRO A 1 257 ? -1.038 -21.922 2.452 1.00 94.75 257 PRO A CA 1
ATOM 1916 C C . PRO A 1 257 ? -1.613 -20.968 1.398 1.00 94.75 257 PRO A C 1
ATOM 1918 O O . PRO A 1 257 ? -1.274 -21.067 0.219 1.00 94.75 257 PRO A O 1
ATOM 1921 N N . LEU A 1 258 ? -2.445 -20.011 1.825 1.00 95.56 258 LEU A N 1
ATOM 1922 C CA . LEU A 1 258 ? -3.001 -18.984 0.947 1.00 95.56 258 LEU A CA 1
ATOM 1923 C C . LEU A 1 258 ? -1.892 -18.094 0.372 1.00 95.56 258 LEU A C 1
ATOM 1925 O O . LEU A 1 258 ? -1.909 -17.814 -0.822 1.00 95.56 258 LEU A O 1
ATOM 1929 N N . MET A 1 259 ? -0.894 -17.708 1.169 1.00 95.62 259 MET A N 1
ATOM 1930 C CA . MET A 1 259 ? 0.240 -16.921 0.679 1.00 95.62 259 MET A CA 1
ATOM 1931 C C . MET A 1 259 ? 0.996 -17.626 -0.445 1.00 95.62 259 MET A C 1
ATOM 1933 O O . MET A 1 259 ? 1.326 -16.977 -1.434 1.00 95.62 259 MET A O 1
ATOM 1937 N N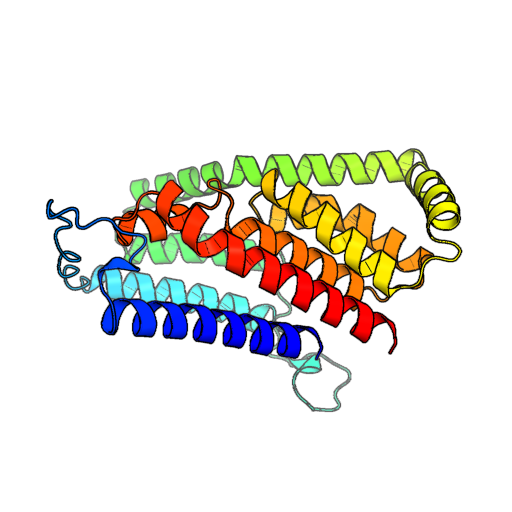 . GLY A 1 260 ? 1.238 -18.934 -0.327 1.00 96.19 260 GLY A N 1
ATOM 1938 C CA . GLY A 1 260 ? 1.886 -19.712 -1.386 1.00 96.19 260 GLY A CA 1
ATOM 1939 C C . GLY A 1 260 ? 1.080 -19.704 -2.687 1.00 96.19 260 GLY A C 1
ATOM 1940 O O . GLY A 1 260 ? 1.637 -19.466 -3.758 1.00 96.19 260 GLY A O 1
ATOM 1941 N N . ILE A 1 261 ? -0.242 -19.880 -2.589 1.00 96.56 261 ILE A N 1
ATOM 1942 C CA . ILE A 1 261 ? -1.153 -19.820 -3.743 1.00 96.56 261 ILE A CA 1
ATOM 1943 C C . ILE A 1 261 ? -1.122 -18.425 -4.378 1.00 96.56 261 ILE A C 1
ATOM 1945 O O . ILE A 1 261 ? -0.942 -18.306 -5.588 1.00 96.56 261 ILE A O 1
ATOM 1949 N N . LEU A 1 262 ? -1.267 -17.368 -3.574 1.00 96.75 262 LEU A N 1
ATOM 1950 C CA . LEU A 1 262 ? -1.283 -15.991 -4.068 1.00 96.75 262 LEU A CA 1
ATOM 1951 C C . LEU A 1 262 ? 0.058 -15.596 -4.696 1.00 96.75 262 LEU A C 1
ATOM 1953 O O . LEU A 1 262 ? 0.050 -14.945 -5.737 1.00 96.75 262 LEU A O 1
ATOM 1957 N N . ALA A 1 263 ? 1.192 -16.017 -4.125 1.00 96.19 263 ALA A N 1
ATOM 1958 C CA . ALA A 1 263 ? 2.512 -15.785 -4.712 1.00 96.19 263 ALA A CA 1
ATOM 1959 C C . ALA A 1 263 ? 2.636 -16.468 -6.076 1.00 96.19 263 ALA A C 1
ATOM 1961 O O . ALA A 1 263 ? 2.975 -15.813 -7.058 1.00 96.19 263 ALA A O 1
ATOM 1962 N N . GLY A 1 264 ? 2.303 -17.761 -6.154 1.00 95.94 264 GLY A N 1
ATOM 1963 C CA . GLY A 1 264 ? 2.380 -18.523 -7.400 1.00 95.94 264 GLY A CA 1
ATOM 1964 C C . GLY A 1 264 ? 1.497 -17.930 -8.496 1.00 95.94 264 GLY A C 1
ATOM 1965 O O . GLY A 1 264 ? 1.970 -17.674 -9.599 1.00 95.94 264 GLY A O 1
ATOM 1966 N N . VAL A 1 265 ? 0.233 -17.635 -8.181 1.00 96.06 265 VAL A N 1
ATOM 1967 C CA . VAL A 1 265 ? -0.705 -17.034 -9.143 1.00 96.06 265 VAL A CA 1
ATOM 1968 C C . VAL A 1 265 ? -0.250 -15.642 -9.574 1.00 96.06 265 VAL A C 1
ATOM 1970 O O . VAL A 1 265 ? -0.314 -15.326 -10.759 1.00 96.06 265 VAL A O 1
ATOM 1973 N N . THR A 1 266 ? 0.249 -14.823 -8.647 1.00 95.62 266 THR A N 1
ATOM 1974 C CA . THR A 1 266 ? 0.763 -13.489 -8.978 1.00 95.62 266 THR A CA 1
ATOM 1975 C C . THR A 1 266 ? 1.959 -13.582 -9.918 1.00 95.62 266 THR A C 1
ATOM 1977 O O . THR A 1 266 ? 1.958 -12.914 -10.945 1.00 95.62 266 THR A O 1
ATOM 1980 N N . ILE A 1 267 ? 2.941 -14.438 -9.619 1.00 93.50 267 ILE A N 1
ATOM 1981 C CA . ILE A 1 267 ? 4.123 -14.628 -10.471 1.00 93.50 267 ILE A CA 1
ATOM 1982 C C . ILE A 1 267 ? 3.707 -15.107 -11.862 1.00 93.50 267 ILE A C 1
ATOM 1984 O O . ILE A 1 267 ? 4.181 -14.559 -12.849 1.00 93.50 267 ILE A O 1
ATOM 1988 N N . VAL A 1 268 ? 2.783 -16.067 -11.962 1.00 94.00 268 VAL A N 1
ATOM 1989 C CA . VAL A 1 268 ? 2.272 -16.535 -13.261 1.00 94.00 268 VAL A CA 1
ATOM 1990 C C . VAL A 1 268 ? 1.625 -15.392 -14.041 1.00 94.00 268 VAL A C 1
ATOM 1992 O O . VAL A 1 268 ? 1.929 -15.217 -15.215 1.00 94.00 268 VAL A O 1
ATOM 1995 N N . ILE A 1 269 ? 0.771 -14.587 -13.405 1.00 93.88 269 ILE A N 1
ATOM 1996 C CA . ILE A 1 269 ? 0.121 -13.451 -14.069 1.00 93.88 269 ILE A CA 1
ATOM 1997 C C . ILE A 1 269 ? 1.150 -12.406 -14.516 1.00 93.88 269 ILE A C 1
ATOM 1999 O O . ILE A 1 269 ? 1.030 -11.893 -15.623 1.00 93.88 269 ILE A O 1
ATOM 2003 N N . LEU A 1 270 ? 2.160 -12.105 -13.693 1.00 93.00 270 LEU A N 1
ATOM 2004 C CA . LEU A 1 270 ? 3.231 -11.170 -14.048 1.00 93.00 270 LEU A CA 1
ATOM 2005 C C . LEU A 1 270 ? 4.069 -11.688 -15.222 1.00 93.00 270 LEU A C 1
ATOM 2007 O O . LEU A 1 270 ? 4.335 -10.932 -16.148 1.00 93.00 270 LEU A O 1
ATOM 2011 N N . VAL A 1 271 ? 4.438 -12.972 -15.216 1.00 89.81 271 VAL A N 1
ATOM 2012 C CA . VAL A 1 271 ? 5.197 -13.600 -16.308 1.00 89.81 271 VAL A CA 1
ATOM 2013 C C . VAL A 1 271 ? 4.395 -13.599 -17.601 1.00 89.81 271 VAL A C 1
ATOM 2015 O O . VAL A 1 271 ? 4.942 -13.262 -18.639 1.00 89.81 271 VAL A O 1
ATOM 2018 N N . VAL A 1 272 ? 3.105 -13.941 -17.550 1.00 89.06 272 VAL A N 1
ATOM 2019 C CA . VAL A 1 272 ? 2.233 -13.911 -18.732 1.00 89.06 272 VAL A CA 1
ATOM 2020 C C . VAL A 1 272 ? 2.057 -12.485 -19.241 1.00 89.06 272 VAL A C 1
ATOM 2022 O O . VAL A 1 272 ? 2.096 -12.275 -20.444 1.00 89.06 272 VAL A O 1
ATOM 2025 N N . ALA A 1 273 ? 1.886 -11.510 -18.347 1.00 88.69 273 ALA A N 1
ATOM 2026 C CA . ALA A 1 273 ? 1.777 -10.107 -18.732 1.00 88.69 273 ALA A CA 1
ATOM 2027 C C . ALA A 1 273 ? 3.047 -9.588 -19.410 1.00 88.69 273 ALA A C 1
ATOM 2029 O O . ALA A 1 273 ? 2.941 -8.766 -20.298 1.00 88.69 273 ALA A O 1
ATOM 2030 N N . ALA A 1 274 ? 4.214 -10.104 -19.029 1.00 85.88 274 ALA A N 1
ATOM 2031 C CA . ALA A 1 274 ? 5.500 -9.758 -19.622 1.00 85.88 274 ALA A CA 1
ATOM 2032 C C . ALA A 1 274 ? 5.750 -10.379 -21.013 1.00 85.88 274 ALA A C 1
ATOM 2034 O O . ALA A 1 274 ? 6.836 -10.238 -21.563 1.00 85.88 274 ALA A O 1
ATOM 2035 N N . LEU A 1 275 ? 4.798 -11.150 -21.551 1.00 81.88 275 LEU A N 1
ATOM 2036 C CA . LEU A 1 275 ? 4.863 -11.711 -22.907 1.00 81.88 275 LEU A CA 1
ATOM 2037 C C . LEU A 1 275 ? 4.076 -10.877 -23.932 1.00 81.88 275 LEU A C 1
ATOM 2039 O O . LEU A 1 275 ? 4.074 -11.237 -25.111 1.00 81.88 275 LEU A O 1
ATOM 2043 N N . PHE A 1 276 ? 3.372 -9.832 -23.489 1.00 75.44 276 PHE A N 1
ATOM 2044 C CA . PHE A 1 276 ? 2.485 -8.989 -24.294 1.00 75.44 276 PHE A CA 1
ATOM 2045 C C . PHE A 1 276 ? 2.834 -7.517 -24.111 1.00 75.44 276 PHE A C 1
ATOM 2047 O O . PHE A 1 276 ? 2.680 -6.778 -25.108 1.00 75.44 276 PHE A O 1
#

Organism: NCBI:txid153731

InterPro domains:
  IPR018385 C4-dicarboxylate anaerobic carrier-like [PF03606] (2-273)
  IPR051679 Divalent Anion Sodium Symporter-Related Transporters [PTHR43652] (49-271)